Protein AF-A0A960MS41-F1 (afdb_monomer_lite)

Secondary structure (DSSP, 8-state):
--------------------HHHHHHHHHHHHHHHHHHHHHHHHHHHTT-HHHHHHHHHHHTT-PPPPPPPP----------------------PPPPSS---EEEEEEEE-TTS-EEEEEEEE---S-HHHHTT-GGGG--------PPPPPP-SHHHHHTT-TTHHHH-TTHHHHHTT-EE-HHHHHHHHHHHHHHHHHTT-TTTSPPHHHHH-EEEEEEEE-TTT--EEEEEEE----------TTT-----HHHHT-TT--S--S-EEE--SSPPPTTHHHHHHHHHHHHHHHTSTT--HHHHHHHHHHHHHHHHHHHHHHHEEE--TTTS----

pLDDT: mean 76.59, std 18.66, range [32.59, 97.38]

Sequence (339 aa):
MTLRMSNDKLTEERSGTRLPATCLKWLGVIFAAMLLLAIGMVALIDLTNSGDKVKNAVAKRLGITEPKAVEPKVIEKVVEKIVEVPKIVEVEKKEPLPSRYVDRRTIDTVELWNGLSVKSEVQTLEGGFATAERGKDESFQLEISMNLSIPKANQSLAELSRLNPDLPKLLPDLGRMLETAKVSPFYHALYEAKQKRLQQNLTRLDRILSRHNFYDCETVLELTHPDSGQRALLIQSEMDVVSDGSDGDRWPELDDYITMSDNYRYSTSYAWPKKSATPNPLLAKREAELKAKQARFSVPGLSIEENRDLRTSIEQLTIEVGEMKARSFLIAEADPFVV

Structure (mmCIF, N/CA/C/O backbone):
data_AF-A0A960MS41-F1
#
_entry.id   AF-A0A960MS41-F1
#
loop_
_atom_site.group_PDB
_atom_site.id
_atom_site.type_symbol
_atom_site.label_atom_id
_atom_site.label_alt_id
_atom_site.label_comp_id
_atom_site.label_asym_id
_atom_site.label_entity_id
_atom_site.label_seq_id
_atom_site.pdbx_PDB_ins_code
_atom_site.Cartn_x
_atom_site.Cartn_y
_atom_site.Cartn_z
_atom_site.occupancy
_atom_site.B_iso_or_equiv
_atom_site.auth_seq_id
_atom_site.auth_comp_id
_atom_site.auth_asym_id
_atom_site.auth_atom_id
_atom_site.pdbx_PDB_model_num
ATOM 1 N N . MET A 1 1 ? 71.663 23.678 13.523 1.00 39.22 1 MET A N 1
ATOM 2 C CA . MET A 1 1 ? 72.191 22.884 12.394 1.00 39.22 1 MET A CA 1
ATOM 3 C C . MET A 1 1 ? 70.987 22.304 11.681 1.00 39.22 1 MET A C 1
ATOM 5 O O . MET A 1 1 ? 70.330 21.438 12.237 1.00 39.22 1 MET A O 1
ATOM 9 N N . THR A 1 2 ? 70.623 22.874 10.536 1.00 35.41 2 THR A N 1
ATOM 10 C CA . THR A 1 2 ? 69.309 22.664 9.911 1.00 35.41 2 THR A CA 1
ATOM 11 C C . THR A 1 2 ? 69.562 22.263 8.468 1.00 35.41 2 THR A C 1
ATOM 13 O O . THR A 1 2 ? 69.993 23.101 7.678 1.00 35.41 2 THR A O 1
ATOM 16 N N . LEU A 1 3 ? 69.388 20.980 8.139 1.00 32.59 3 LEU A N 1
ATOM 17 C CA . LEU A 1 3 ? 69.720 20.450 6.818 1.00 32.59 3 LEU A CA 1
ATOM 18 C C . LEU A 1 3 ? 68.476 20.001 6.056 1.00 32.59 3 LEU A C 1
ATOM 20 O O . LEU A 1 3 ? 67.616 19.281 6.553 1.00 32.59 3 LEU A O 1
ATOM 24 N N . ARG A 1 4 ? 68.417 20.500 4.826 1.00 40.44 4 ARG A N 1
ATOM 25 C CA . ARG A 1 4 ? 67.330 20.425 3.861 1.00 40.44 4 ARG A CA 1
ATOM 26 C C . ARG A 1 4 ? 67.733 19.389 2.812 1.00 40.44 4 ARG A C 1
ATOM 28 O O . ARG A 1 4 ? 68.676 19.650 2.075 1.00 40.44 4 ARG A O 1
ATOM 35 N N . MET A 1 5 ? 67.038 18.257 2.726 1.00 32.66 5 MET A N 1
ATOM 36 C CA . MET A 1 5 ? 67.090 17.333 1.579 1.00 32.66 5 MET A CA 1
ATOM 37 C C . MET A 1 5 ? 65.659 16.817 1.362 1.00 32.66 5 MET A C 1
ATOM 39 O O . MET A 1 5 ? 65.048 16.323 2.298 1.00 32.66 5 MET A O 1
ATOM 43 N N . SER A 1 6 ? 64.979 17.186 0.275 1.00 32.59 6 SER A N 1
ATOM 44 C CA . SER A 1 6 ? 65.157 16.723 -1.114 1.00 32.59 6 SER A CA 1
ATOM 45 C C . SER A 1 6 ? 64.280 15.499 -1.388 1.00 32.59 6 SER A C 1
ATOM 47 O O . SER A 1 6 ? 64.735 14.366 -1.276 1.00 32.59 6 SER A O 1
ATOM 49 N N . ASN A 1 7 ? 63.021 15.754 -1.761 1.00 37.88 7 ASN A N 1
ATOM 50 C CA . ASN A 1 7 ? 62.160 14.745 -2.375 1.00 37.88 7 ASN A CA 1
ATOM 51 C C . ASN A 1 7 ? 62.696 14.434 -3.769 1.00 37.88 7 ASN A C 1
ATOM 53 O O . ASN A 1 7 ? 62.664 15.309 -4.632 1.00 37.88 7 ASN A O 1
ATOM 57 N N . ASP A 1 8 ? 63.122 13.196 -3.994 1.00 36.16 8 ASP A N 1
ATOM 58 C CA . ASP A 1 8 ? 63.256 12.662 -5.342 1.00 36.16 8 ASP A CA 1
ATOM 59 C C . ASP A 1 8 ? 63.121 11.132 -5.335 1.00 36.16 8 ASP A C 1
ATOM 61 O O . ASP A 1 8 ? 63.499 10.483 -4.360 1.00 36.16 8 ASP A O 1
ATOM 65 N N . LYS A 1 9 ? 62.627 10.579 -6.450 1.00 37.00 9 LYS A N 1
ATOM 66 C CA . LYS A 1 9 ? 62.359 9.145 -6.718 1.00 37.00 9 LYS A CA 1
ATOM 67 C C . LYS A 1 9 ? 61.202 8.479 -5.950 1.00 37.00 9 LYS A C 1
ATOM 69 O O . LYS A 1 9 ? 61.352 8.041 -4.816 1.00 37.00 9 LYS A O 1
ATOM 74 N N . LEU A 1 10 ? 60.101 8.248 -6.673 1.00 34.03 10 LEU A N 1
ATOM 75 C CA . LEU A 1 10 ? 59.528 6.907 -6.916 1.00 34.03 10 LEU A CA 1
ATOM 76 C C . LEU A 1 10 ? 58.379 7.020 -7.937 1.00 34.03 10 LEU A C 1
ATOM 78 O O . LEU A 1 10 ? 57.214 7.183 -7.588 1.00 34.03 10 LEU A O 1
ATOM 82 N N . THR A 1 11 ? 58.723 6.954 -9.224 1.00 33.72 11 THR A N 1
ATOM 83 C CA . THR A 1 11 ? 57.767 6.698 -10.314 1.00 33.72 11 THR A CA 1
ATOM 84 C C . THR A 1 11 ? 58.368 5.629 -11.214 1.00 33.72 11 THR A C 1
ATOM 86 O O . THR A 1 11 ? 59.228 5.914 -12.041 1.00 33.72 11 THR A O 1
ATOM 89 N N . GLU A 1 12 ? 57.954 4.382 -10.999 1.00 36.34 12 GLU A N 1
ATOM 90 C CA . GLU A 1 12 ? 58.409 3.230 -11.777 1.00 36.34 12 GLU A CA 1
ATOM 91 C C . GLU A 1 12 ? 57.251 2.644 -12.606 1.00 36.34 12 GLU A C 1
ATOM 93 O O . GLU A 1 12 ? 56.070 2.808 -12.301 1.00 36.34 12 GLU A O 1
ATOM 98 N N . GLU A 1 13 ? 57.639 2.057 -13.727 1.00 33.62 13 GLU A N 1
ATOM 99 C CA . GLU A 1 13 ? 56.916 1.792 -14.971 1.00 33.62 13 GLU A CA 1
ATOM 100 C C . GLU A 1 13 ? 55.459 1.270 -14.928 1.00 33.62 13 GLU A C 1
ATOM 102 O O . GLU A 1 13 ? 55.116 0.275 -14.291 1.00 33.62 13 GLU A O 1
ATOM 107 N N . ARG A 1 14 ? 54.629 1.829 -15.827 1.00 37.41 14 ARG A N 1
ATOM 108 C CA . ARG A 1 14 ? 53.570 1.083 -16.536 1.00 37.41 14 ARG A CA 1
ATOM 109 C C . ARG A 1 14 ? 53.957 0.932 -18.011 1.00 37.41 14 ARG A C 1
ATOM 111 O O . ARG A 1 14 ? 53.730 1.840 -18.812 1.00 37.41 14 ARG A O 1
ATOM 118 N N . SER A 1 15 ? 54.499 -0.224 -18.382 1.00 35.19 15 SER A N 1
ATOM 119 C CA . SER A 1 15 ? 54.893 -0.567 -19.755 1.00 35.19 15 SER A CA 1
ATOM 120 C C . SER A 1 15 ? 53.692 -0.996 -20.617 1.00 35.19 15 SER A C 1
ATOM 122 O O . SER A 1 15 ? 53.460 -2.167 -20.900 1.00 35.19 15 SER A O 1
ATOM 124 N N . GLY A 1 16 ? 52.901 -0.016 -21.066 1.00 37.97 16 GLY A N 1
ATOM 125 C CA . GLY A 1 16 ? 51.847 -0.237 -22.063 1.00 37.97 16 GLY A CA 1
ATOM 126 C C . GLY A 1 16 ? 52.409 -0.305 -23.488 1.00 37.97 16 GLY A C 1
ATOM 127 O O . GLY A 1 16 ? 52.930 0.690 -23.995 1.00 37.97 16 GLY A O 1
ATOM 128 N N . THR A 1 17 ? 52.259 -1.448 -24.161 1.00 46.28 17 THR A N 1
ATOM 129 C CA . THR A 1 17 ? 52.673 -1.674 -25.556 1.00 46.28 17 THR A CA 1
ATOM 130 C C . THR A 1 17 ? 51.864 -0.824 -26.544 1.00 46.28 17 THR A C 1
ATOM 132 O O . THR A 1 17 ? 50.830 -1.230 -27.072 1.00 46.28 17 THR A O 1
ATOM 135 N N . ARG A 1 18 ? 52.350 0.388 -26.837 1.00 43.88 18 ARG A N 1
ATOM 136 C CA . ARG A 1 18 ? 51.787 1.239 -27.895 1.00 43.88 18 ARG A CA 1
ATOM 137 C C . ARG A 1 18 ? 52.195 0.705 -29.269 1.00 43.88 18 ARG A C 1
ATOM 139 O O . ARG A 1 18 ? 53.362 0.791 -29.644 1.00 43.88 18 ARG A O 1
ATOM 146 N N . LEU A 1 19 ? 51.225 0.205 -30.037 1.00 51.22 19 LEU A N 1
ATOM 147 C CA . LEU A 1 19 ? 51.405 -0.076 -31.465 1.00 51.22 19 LEU A CA 1
ATOM 148 C C . LEU A 1 19 ? 51.893 1.197 -32.189 1.00 51.22 19 LEU A C 1
ATOM 150 O O . LEU A 1 19 ? 51.355 2.280 -31.940 1.00 51.22 19 LEU A O 1
ATOM 154 N N . PRO A 1 20 ? 52.897 1.106 -33.081 1.00 50.50 20 PRO A N 1
ATOM 155 C CA . PRO A 1 20 ? 53.468 2.282 -33.725 1.00 50.50 20 PRO A CA 1
ATOM 156 C C . PRO A 1 20 ? 52.442 2.963 -34.639 1.00 50.50 20 PRO A C 1
ATOM 158 O O . PRO A 1 20 ? 51.745 2.311 -35.420 1.00 50.50 20 PRO A O 1
ATOM 161 N N . ALA A 1 21 ? 52.394 4.298 -34.587 1.00 56.38 21 ALA A N 1
ATOM 162 C CA . ALA A 1 21 ? 51.420 5.134 -35.302 1.00 56.38 21 ALA A CA 1
ATOM 163 C C . ALA A 1 21 ? 51.461 5.013 -36.844 1.00 56.38 21 ALA A C 1
ATOM 165 O O . ALA A 1 21 ? 50.593 5.542 -37.538 1.00 56.38 21 ALA A O 1
ATOM 166 N N . THR A 1 22 ? 52.454 4.311 -37.394 1.00 54.09 22 THR A N 1
ATOM 167 C CA . THR A 1 22 ? 52.533 3.921 -38.806 1.00 54.09 22 THR A CA 1
ATOM 168 C C . THR A 1 22 ? 51.546 2.805 -39.161 1.00 54.09 22 THR A C 1
ATOM 170 O O . THR A 1 22 ? 50.933 2.863 -40.224 1.00 54.09 22 THR A O 1
ATOM 173 N N . CYS A 1 23 ? 51.326 1.828 -38.275 1.00 53.78 23 CYS A N 1
ATOM 174 C CA . CYS A 1 23 ? 50.468 0.667 -38.541 1.00 53.78 23 CYS A CA 1
ATOM 175 C C . CYS A 1 23 ? 48.981 1.059 -38.645 1.00 53.78 23 CYS A C 1
ATOM 177 O O . CYS A 1 23 ? 48.267 0.619 -39.547 1.00 53.78 23 CYS A O 1
ATOM 179 N N . LEU A 1 24 ? 48.536 1.984 -37.786 1.00 54.75 24 LEU A N 1
ATOM 180 C CA . LEU A 1 24 ? 47.153 2.473 -37.770 1.00 54.75 24 LEU A CA 1
ATOM 181 C C . LEU A 1 24 ? 46.772 3.226 -39.062 1.00 54.75 24 LEU A C 1
ATOM 183 O O . LEU A 1 24 ? 45.630 3.154 -39.509 1.00 54.75 24 LEU A O 1
ATOM 187 N N . LYS A 1 25 ? 47.739 3.901 -39.704 1.00 56.72 25 LYS A N 1
ATOM 188 C CA . LYS A 1 25 ? 47.532 4.579 -40.995 1.00 56.72 25 LYS A CA 1
ATOM 189 C C . LYS A 1 25 ? 47.343 3.584 -42.144 1.00 56.72 25 LYS A C 1
ATOM 191 O O . LYS A 1 25 ? 46.462 3.789 -42.973 1.00 56.72 25 LYS A O 1
ATOM 196 N N . TRP A 1 26 ? 48.110 2.492 -42.169 1.00 58.75 26 TRP A N 1
ATOM 197 C CA . TRP A 1 26 ? 47.957 1.440 -43.181 1.00 58.75 26 TRP A CA 1
ATOM 198 C C . TRP A 1 26 ? 46.632 0.680 -43.048 1.00 58.75 26 TRP A C 1
ATOM 200 O O . TRP A 1 26 ? 45.979 0.433 -44.058 1.00 58.75 26 TRP A O 1
ATOM 210 N N . LEU A 1 27 ? 46.177 0.397 -41.822 1.00 63.91 27 LEU A N 1
ATOM 211 C CA . LEU A 1 27 ? 44.847 -0.177 -41.573 1.00 63.91 27 LEU A CA 1
ATOM 212 C C . LEU A 1 27 ? 43.712 0.701 -42.129 1.00 63.91 27 LEU A C 1
ATOM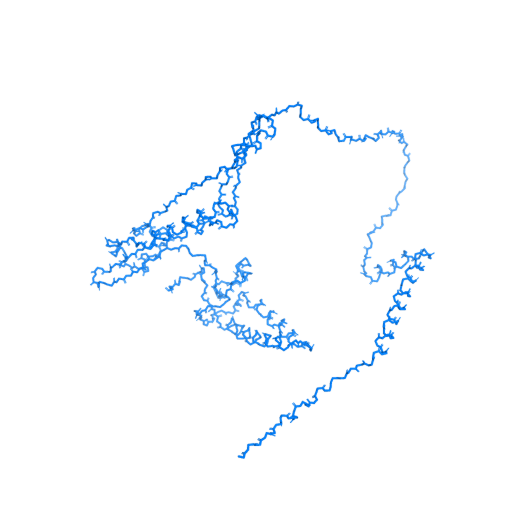 214 O O . LEU A 1 27 ? 42.807 0.184 -42.782 1.00 63.91 27 LEU A O 1
ATOM 218 N N . GLY A 1 28 ? 43.790 2.024 -41.945 1.00 71.31 28 GLY A N 1
ATOM 219 C CA . GLY A 1 28 ? 42.820 2.964 -42.520 1.00 71.31 28 GLY A CA 1
ATOM 220 C C . GLY A 1 28 ? 42.805 2.963 -44.055 1.00 71.31 28 GLY A C 1
ATOM 221 O O . GLY A 1 28 ? 41.733 2.959 -44.658 1.00 71.31 28 GLY A O 1
ATOM 222 N N . VAL A 1 29 ? 43.979 2.898 -44.695 1.00 74.00 29 VAL A N 1
ATOM 223 C CA . VAL A 1 29 ? 44.098 2.821 -46.165 1.00 74.00 29 VAL A CA 1
ATOM 224 C C . VAL A 1 29 ? 43.539 1.502 -46.708 1.00 74.00 29 VAL A C 1
ATOM 226 O O . VAL A 1 29 ? 42.814 1.518 -47.700 1.00 74.00 29 VAL A O 1
ATOM 229 N N . ILE A 1 30 ? 43.807 0.372 -46.046 1.00 75.25 30 ILE A N 1
ATOM 230 C CA . ILE A 1 30 ? 43.264 -0.941 -46.436 1.00 75.25 30 ILE A CA 1
ATOM 231 C C . ILE A 1 30 ? 41.733 -0.954 -46.311 1.00 75.25 30 ILE A C 1
ATOM 233 O O . ILE A 1 30 ? 41.048 -1.431 -47.215 1.00 75.25 30 ILE A O 1
ATOM 237 N N . PHE A 1 31 ? 41.182 -0.387 -45.233 1.00 75.88 31 PHE A N 1
ATOM 238 C CA . PHE A 1 31 ? 39.733 -0.304 -45.044 1.00 75.88 31 PHE A CA 1
ATOM 239 C C . PHE A 1 31 ? 39.060 0.579 -46.110 1.00 75.88 31 PHE A C 1
ATOM 241 O O . PHE A 1 31 ? 38.064 0.172 -46.707 1.00 75.88 31 PHE A O 1
ATOM 248 N N . ALA A 1 32 ? 39.644 1.742 -46.422 1.00 77.00 32 ALA A N 1
ATOM 249 C CA . ALA A 1 32 ? 39.162 2.615 -47.493 1.00 77.00 32 ALA A CA 1
ATOM 250 C C . ALA A 1 32 ? 39.241 1.946 -48.880 1.00 77.00 32 ALA A C 1
ATOM 252 O O . ALA A 1 32 ? 38.309 2.067 -49.676 1.00 77.00 32 ALA A O 1
ATOM 253 N N . ALA A 1 33 ? 40.311 1.193 -49.158 1.00 78.50 33 ALA A N 1
ATOM 254 C CA . ALA A 1 33 ? 40.461 0.441 -50.402 1.00 78.50 33 ALA A CA 1
ATOM 255 C C . ALA A 1 33 ? 39.403 -0.667 -50.543 1.00 78.50 33 ALA A C 1
ATOM 257 O O . ALA A 1 33 ? 38.803 -0.797 -51.609 1.00 78.50 33 ALA A O 1
ATOM 258 N N . MET A 1 34 ? 39.113 -1.424 -49.476 1.00 77.94 34 MET A N 1
ATOM 259 C CA . MET A 1 34 ? 38.041 -2.429 -49.504 1.00 77.94 34 MET A CA 1
ATOM 260 C C . MET A 1 34 ? 36.651 -1.801 -49.663 1.00 77.94 34 MET A C 1
ATOM 262 O O . MET A 1 34 ? 35.827 -2.350 -50.392 1.00 77.94 34 MET A O 1
ATOM 266 N N . LEU A 1 35 ? 36.395 -0.641 -49.048 1.00 78.44 35 LEU A N 1
ATOM 267 C CA . LEU A 1 35 ? 35.128 0.078 -49.207 1.00 78.44 35 LEU A CA 1
ATOM 268 C C . LEU A 1 35 ? 34.921 0.545 -50.659 1.00 78.44 35 LEU A C 1
ATOM 270 O O . LEU A 1 35 ? 33.850 0.337 -51.225 1.00 78.44 35 LEU A O 1
ATOM 274 N N . LEU A 1 36 ? 35.954 1.113 -51.289 1.00 76.12 36 LEU A N 1
ATOM 275 C CA . LEU A 1 36 ? 35.910 1.515 -52.700 1.00 76.12 36 LEU A CA 1
ATOM 276 C C . LEU A 1 36 ? 35.725 0.317 -53.643 1.00 76.12 36 LEU A C 1
ATOM 278 O O . LEU A 1 36 ? 34.980 0.416 -54.616 1.00 76.12 36 LEU A O 1
ATOM 282 N N . LEU A 1 37 ? 36.347 -0.826 -53.341 1.00 76.56 37 LEU A N 1
ATOM 283 C CA . LEU A 1 37 ? 36.196 -2.055 -54.126 1.00 76.56 37 LEU A CA 1
ATOM 284 C C . LEU A 1 37 ? 34.778 -2.642 -53.981 1.00 76.56 37 LEU A C 1
ATOM 286 O O . LEU A 1 37 ? 34.187 -3.066 -54.974 1.00 76.56 37 LEU A O 1
ATOM 290 N N . ALA A 1 38 ? 34.182 -2.580 -52.786 1.00 74.38 38 ALA A N 1
ATOM 291 C CA . ALA A 1 38 ? 32.786 -2.955 -52.558 1.00 74.38 38 ALA A CA 1
ATOM 292 C C . ALA A 1 38 ? 31.801 -2.040 -53.314 1.00 74.38 38 ALA A C 1
ATOM 294 O O . ALA A 1 38 ? 30.884 -2.537 -53.966 1.00 74.38 38 ALA A O 1
ATOM 295 N N . ILE A 1 39 ? 32.018 -0.720 -53.299 1.00 76.81 39 ILE A N 1
ATOM 296 C CA . ILE A 1 39 ? 31.207 0.243 -54.067 1.00 76.81 39 ILE A CA 1
ATOM 297 C C . ILE A 1 39 ? 31.351 -0.009 -55.578 1.00 76.81 39 ILE A C 1
ATOM 299 O O . ILE A 1 39 ? 30.351 -0.029 -56.294 1.00 76.81 39 ILE A O 1
ATOM 303 N N . GLY A 1 40 ? 32.568 -0.282 -56.063 1.00 72.75 40 GLY A N 1
ATOM 304 C CA . GLY A 1 40 ? 32.819 -0.649 -57.460 1.00 72.75 40 GLY A CA 1
ATOM 305 C C . GLY A 1 40 ? 32.121 -1.947 -57.885 1.00 72.75 40 GLY A C 1
ATOM 306 O O . GLY A 1 40 ? 31.586 -2.021 -58.988 1.00 72.75 40 GLY A O 1
ATOM 307 N N . MET A 1 41 ? 32.060 -2.948 -57.001 1.00 68.50 41 MET A N 1
ATOM 308 C CA . MET A 1 41 ? 31.317 -4.195 -57.229 1.00 68.50 41 MET A CA 1
ATOM 309 C C . MET A 1 41 ? 29.802 -3.962 -57.318 1.00 68.50 41 MET A C 1
ATOM 311 O O . MET A 1 41 ? 29.160 -4.531 -58.197 1.00 68.50 41 MET A O 1
ATOM 315 N N . VAL A 1 42 ? 29.227 -3.104 -56.465 1.00 67.44 42 VAL A N 1
ATOM 316 C CA . VAL A 1 42 ? 27.800 -2.735 -56.545 1.00 67.44 42 VAL A CA 1
ATOM 317 C C . VAL A 1 42 ? 27.506 -1.988 -57.851 1.00 67.44 42 VAL A C 1
ATOM 319 O O . VAL A 1 42 ? 26.597 -2.377 -58.580 1.00 67.44 42 VAL A O 1
ATOM 322 N N . ALA A 1 43 ? 28.334 -1.004 -58.214 1.00 64.75 43 ALA A N 1
ATOM 323 C CA . ALA A 1 43 ? 28.197 -0.278 -59.477 1.00 64.75 43 ALA A CA 1
ATOM 324 C C . ALA A 1 43 ? 28.307 -1.201 -60.710 1.00 64.75 43 ALA A C 1
ATOM 326 O O . ALA A 1 43 ? 27.576 -1.022 -61.681 1.00 64.75 43 ALA A O 1
ATOM 327 N N . LEU A 1 44 ? 29.170 -2.224 -60.670 1.00 59.38 44 LEU A N 1
ATOM 328 C CA . LEU A 1 44 ? 29.265 -3.245 -61.720 1.00 59.38 44 LEU A CA 1
ATOM 329 C C . LEU A 1 44 ? 28.013 -4.132 -61.813 1.00 59.38 44 LEU A C 1
ATOM 331 O O . LEU A 1 44 ? 27.644 -4.533 -62.916 1.00 59.38 44 LEU A O 1
ATOM 335 N N . ILE A 1 45 ? 27.342 -4.439 -60.699 1.00 61.62 45 ILE A N 1
ATOM 336 C CA . ILE A 1 45 ? 26.106 -5.242 -60.696 1.00 61.62 45 ILE A CA 1
ATOM 337 C C . ILE A 1 45 ? 24.948 -4.472 -61.351 1.00 61.62 45 ILE A C 1
ATOM 339 O O . ILE A 1 45 ? 24.213 -5.059 -62.152 1.00 61.62 45 ILE A O 1
ATOM 343 N N . ASP A 1 46 ? 24.837 -3.168 -61.081 1.00 56.84 46 ASP A N 1
ATOM 344 C CA . ASP A 1 46 ? 23.836 -2.300 -61.715 1.00 56.84 46 ASP A CA 1
ATOM 345 C C . ASP A 1 46 ? 24.143 -2.065 -63.206 1.00 56.84 46 ASP A C 1
ATOM 347 O O . ASP A 1 46 ? 23.249 -2.170 -64.047 1.00 56.84 46 ASP A O 1
ATOM 351 N N . LEU A 1 47 ? 25.412 -1.844 -63.578 1.00 52.72 47 LEU A N 1
ATOM 352 C CA . LEU A 1 47 ? 25.796 -1.595 -64.977 1.00 52.72 47 LEU A CA 1
ATOM 353 C C . LEU A 1 47 ? 25.688 -2.840 -65.883 1.00 52.72 47 LEU A C 1
ATOM 355 O O . LEU A 1 47 ? 25.596 -2.710 -67.101 1.00 52.72 47 LEU A O 1
ATOM 359 N N . THR A 1 48 ? 25.705 -4.051 -65.314 1.00 57.44 48 THR A N 1
ATOM 360 C CA . THR A 1 48 ? 25.663 -5.322 -66.069 1.00 57.44 48 THR A CA 1
ATOM 361 C C . THR A 1 48 ? 24.272 -5.956 -66.153 1.00 57.44 48 THR A C 1
ATOM 363 O O . THR A 1 48 ? 24.153 -7.099 -66.605 1.00 57.44 48 THR A O 1
ATOM 366 N N . ASN A 1 49 ? 23.221 -5.252 -65.705 1.00 54.31 49 ASN A N 1
ATOM 367 C CA . ASN A 1 49 ? 21.824 -5.716 -65.687 1.00 54.31 49 ASN A CA 1
ATOM 368 C C . ASN A 1 49 ? 21.667 -7.158 -65.144 1.00 54.31 49 ASN A C 1
ATOM 370 O O . ASN A 1 49 ? 20.880 -7.969 -65.635 1.00 54.31 49 ASN A O 1
ATOM 374 N N . SER A 1 50 ? 22.504 -7.509 -64.162 1.00 58.44 50 SER A N 1
ATOM 375 C CA . SER A 1 50 ? 22.638 -8.872 -63.631 1.00 58.44 50 SER A CA 1
ATOM 376 C C . SER A 1 50 ? 22.079 -9.014 -62.212 1.00 58.44 50 SER A C 1
ATOM 378 O O . SER A 1 50 ? 22.040 -10.124 -61.674 1.00 58.44 50 SER A O 1
ATOM 380 N N . GLY A 1 51 ? 21.580 -7.916 -61.630 1.00 55.97 51 GLY A N 1
ATOM 381 C CA . GLY A 1 51 ? 20.989 -7.874 -60.292 1.00 55.97 51 GLY A CA 1
ATOM 382 C C . GLY A 1 51 ? 19.879 -8.906 -60.076 1.00 55.97 51 GLY A C 1
ATOM 383 O O . GLY A 1 51 ? 19.859 -9.557 -59.036 1.00 55.97 51 GLY A O 1
ATOM 384 N N . ASP A 1 52 ? 19.018 -9.153 -61.064 1.00 57.06 52 ASP A N 1
ATOM 385 C CA . ASP A 1 52 ? 17.915 -10.115 -60.912 1.00 57.06 52 ASP A CA 1
ATOM 386 C C . ASP A 1 52 ? 18.393 -11.575 -60.874 1.00 57.06 52 ASP A C 1
ATOM 388 O O . ASP A 1 52 ? 17.829 -12.400 -60.156 1.00 57.06 52 ASP A O 1
ATOM 392 N N . LYS A 1 53 ? 19.511 -11.902 -61.538 1.00 62.31 53 LYS A N 1
ATOM 393 C CA . LYS A 1 53 ? 20.140 -13.231 -61.419 1.00 62.31 53 LYS A CA 1
ATOM 394 C C . LYS A 1 53 ? 20.751 -13.435 -60.031 1.00 62.31 53 LYS A C 1
ATOM 396 O O . LYS A 1 53 ? 20.663 -14.535 -59.487 1.00 62.31 53 LYS A O 1
ATOM 401 N N . VAL A 1 54 ? 21.326 -12.383 -59.442 1.00 60.44 54 VAL A N 1
ATOM 402 C CA . VAL A 1 54 ? 21.869 -12.412 -58.073 1.00 60.44 54 VAL A CA 1
ATOM 403 C C . VAL A 1 54 ? 20.742 -12.512 -57.040 1.00 60.44 54 VAL A C 1
ATOM 405 O O . VAL A 1 54 ? 20.812 -13.372 -56.164 1.00 60.44 54 VAL A O 1
ATOM 408 N N . LYS A 1 55 ? 19.664 -11.725 -57.178 1.00 56.12 55 LYS A N 1
ATOM 409 C CA . LYS A 1 55 ? 18.464 -11.820 -56.324 1.00 56.12 55 LYS A CA 1
ATOM 410 C C . LYS A 1 55 ? 17.863 -13.227 -56.359 1.00 56.12 55 LYS A C 1
ATOM 412 O O . LYS A 1 55 ? 17.656 -13.817 -55.302 1.00 56.12 55 LYS A O 1
ATOM 417 N N . ASN A 1 56 ? 17.688 -13.811 -57.546 1.00 59.97 56 ASN A N 1
ATOM 418 C CA . ASN A 1 56 ? 17.127 -15.158 -57.694 1.00 59.97 56 ASN A CA 1
ATOM 419 C C . ASN A 1 56 ? 18.050 -16.251 -57.122 1.00 59.97 56 ASN A C 1
ATOM 421 O O . ASN A 1 56 ? 17.568 -17.224 -56.541 1.00 59.97 56 ASN A O 1
ATOM 425 N N . ALA A 1 57 ? 19.375 -16.091 -57.220 1.00 63.38 57 ALA A N 1
ATOM 426 C CA . ALA A 1 57 ? 20.330 -17.001 -56.582 1.00 63.38 57 ALA A CA 1
ATOM 427 C C . ALA A 1 57 ? 20.304 -16.904 -55.043 1.00 63.38 57 ALA A C 1
ATOM 429 O O . ALA A 1 57 ? 20.413 -17.926 -54.363 1.00 63.38 57 ALA A O 1
ATOM 430 N N . VAL A 1 58 ? 20.126 -15.700 -54.489 1.00 58.38 58 VAL A N 1
ATOM 431 C CA . VAL A 1 58 ? 20.000 -15.468 -53.041 1.00 58.38 58 VAL A CA 1
ATOM 432 C C . VAL A 1 58 ? 18.663 -15.996 -52.509 1.00 58.38 58 VAL A C 1
ATOM 434 O O . VAL A 1 58 ? 18.667 -16.753 -51.540 1.00 58.38 58 VAL A O 1
ATOM 437 N N . ALA A 1 59 ? 17.539 -15.713 -53.176 1.00 60.09 59 ALA A N 1
ATOM 438 C CA . ALA A 1 59 ? 16.217 -16.233 -52.806 1.00 60.09 59 ALA A CA 1
ATOM 439 C C . ALA A 1 59 ? 16.195 -17.773 -52.763 1.00 60.09 59 ALA A C 1
ATOM 441 O O . ALA A 1 59 ? 15.758 -18.370 -51.777 1.00 60.09 59 ALA A O 1
ATOM 442 N N . LYS A 1 60 ? 16.788 -18.423 -53.776 1.00 62.56 60 LYS A N 1
ATOM 443 C CA . LYS A 1 60 ? 16.905 -19.888 -53.858 1.00 62.56 60 LYS A CA 1
ATOM 444 C C . LYS A 1 60 ? 17.806 -20.499 -52.775 1.00 62.56 60 LYS A C 1
ATOM 446 O O . LYS A 1 60 ? 17.656 -21.676 -52.460 1.00 62.56 60 LYS A O 1
ATOM 451 N N . ARG A 1 61 ? 18.724 -19.719 -52.187 1.00 57.81 61 ARG A N 1
ATOM 452 C CA . ARG A 1 61 ? 19.595 -20.142 -51.072 1.00 57.81 61 ARG A CA 1
ATOM 453 C C . ARG A 1 61 ? 18.993 -19.854 -49.689 1.00 57.81 61 ARG A C 1
ATOM 455 O O . ARG A 1 61 ? 19.424 -20.467 -48.719 1.00 57.81 61 ARG A O 1
ATOM 462 N N . LEU A 1 62 ? 18.002 -18.964 -49.608 1.00 53.84 62 LEU A N 1
ATOM 463 C CA . LEU A 1 62 ? 17.274 -18.600 -48.384 1.00 53.84 62 LEU A CA 1
ATOM 464 C C . LEU A 1 62 ? 15.940 -19.351 -48.207 1.00 53.84 62 LEU A C 1
ATOM 466 O O . LEU A 1 62 ? 15.221 -19.092 -47.250 1.00 53.84 62 LEU A O 1
ATOM 470 N N . GLY A 1 63 ? 15.599 -20.281 -49.107 1.00 46.38 63 GLY A N 1
ATOM 471 C CA . GLY A 1 63 ? 14.401 -21.124 -48.979 1.00 46.38 63 GLY A CA 1
ATOM 472 C C . GLY A 1 63 ? 13.069 -20.396 -49.203 1.00 46.38 63 GLY A C 1
ATOM 473 O O . GLY A 1 63 ? 12.015 -20.954 -48.903 1.00 46.38 63 GLY A O 1
ATOM 474 N N . ILE A 1 64 ? 13.099 -19.174 -49.743 1.00 49.28 64 ILE A N 1
ATOM 475 C CA . ILE A 1 64 ? 11.896 -18.386 -50.024 1.00 49.28 64 ILE A CA 1
ATOM 476 C C . ILE A 1 64 ? 11.230 -18.965 -51.277 1.00 49.28 64 ILE A C 1
ATOM 478 O O . ILE A 1 64 ? 11.720 -18.802 -52.394 1.00 49.28 64 ILE A O 1
ATOM 482 N N . THR A 1 65 ? 10.130 -19.688 -51.078 1.00 45.56 65 THR A N 1
ATOM 483 C CA . THR A 1 65 ? 9.317 -20.264 -52.154 1.00 45.56 65 THR A CA 1
ATOM 484 C C . THR A 1 65 ? 8.337 -19.223 -52.683 1.00 45.56 65 THR A C 1
ATOM 486 O O . THR A 1 65 ? 7.471 -18.751 -51.950 1.00 45.56 65 THR A O 1
ATOM 489 N N . GLU A 1 66 ? 8.451 -18.879 -53.965 1.00 46.44 66 GLU A N 1
ATOM 490 C CA . GLU A 1 66 ? 7.435 -18.079 -54.655 1.00 46.44 66 GLU A CA 1
ATOM 491 C C . GLU A 1 66 ? 6.127 -18.881 -54.841 1.00 46.44 66 GLU A C 1
ATOM 493 O O . GLU A 1 66 ? 6.166 -20.111 -54.986 1.00 46.44 66 GLU A O 1
ATOM 498 N N . PRO A 1 67 ? 4.955 -18.218 -54.821 1.00 37.03 67 PRO A N 1
ATOM 499 C CA . PRO A 1 67 ? 3.661 -18.886 -54.924 1.00 37.03 67 PRO A CA 1
ATOM 500 C C . PRO A 1 67 ? 3.409 -19.490 -56.316 1.00 37.03 67 PRO A C 1
ATOM 502 O O . PRO A 1 67 ? 3.889 -19.003 -57.337 1.00 37.03 67 PRO A O 1
ATOM 505 N N . LYS A 1 68 ? 2.611 -20.567 -56.347 1.00 34.06 68 LYS A N 1
ATOM 506 C CA . LYS A 1 68 ? 2.308 -21.361 -57.550 1.00 34.06 68 LYS A CA 1
ATOM 507 C C . LYS A 1 68 ? 1.768 -20.519 -58.714 1.00 34.06 68 LYS A C 1
ATOM 509 O O . LYS A 1 68 ? 0.717 -19.894 -58.593 1.00 34.06 68 LYS A O 1
ATOM 514 N N . ALA A 1 69 ? 2.402 -20.657 -59.878 1.00 33.66 69 ALA A N 1
ATOM 515 C CA . ALA A 1 69 ? 1.775 -20.341 -61.156 1.00 33.66 69 ALA A CA 1
ATOM 516 C C . ALA A 1 69 ? 0.604 -21.306 -61.431 1.00 33.66 69 ALA A C 1
ATOM 518 O O . ALA A 1 69 ? 0.719 -22.513 -61.206 1.00 33.66 69 ALA A O 1
ATOM 519 N N . VAL A 1 70 ? -0.514 -20.768 -61.918 1.00 41.50 70 VAL A N 1
ATOM 520 C CA . VAL A 1 70 ? -1.703 -21.531 -62.331 1.00 41.50 70 VAL A CA 1
ATOM 521 C C . VAL A 1 70 ? -1.610 -21.836 -63.829 1.00 41.50 70 VAL A C 1
ATOM 523 O O . VAL A 1 70 ? -1.190 -20.987 -64.613 1.00 41.50 70 VAL A O 1
ATOM 526 N N . GLU A 1 71 ? -1.989 -23.051 -64.226 1.00 36.56 71 GLU A N 1
ATOM 527 C CA . GLU A 1 71 ? -1.947 -23.507 -65.622 1.00 36.56 71 GLU A CA 1
ATOM 528 C C . GLU A 1 71 ? -2.945 -22.747 -66.526 1.00 36.56 71 GLU A C 1
ATOM 530 O O . GLU A 1 71 ? -4.039 -22.387 -66.078 1.00 36.56 71 GLU A O 1
ATOM 535 N N . PRO A 1 72 ? -2.615 -22.509 -67.811 1.00 37.41 72 PRO A N 1
ATOM 536 C CA . PRO A 1 72 ? -3.458 -21.725 -68.708 1.00 37.41 72 PRO A CA 1
ATOM 537 C C . PRO A 1 72 ? -4.639 -22.532 -69.274 1.00 37.41 72 PRO A C 1
ATOM 539 O O . PRO A 1 72 ? -4.465 -23.630 -69.803 1.00 37.41 72 PRO A O 1
ATOM 542 N N . LYS A 1 73 ? -5.836 -21.930 -69.271 1.00 36.94 73 LYS A N 1
ATOM 543 C CA . LYS A 1 73 ? -6.992 -22.376 -70.069 1.00 36.94 73 LYS A CA 1
ATOM 544 C C . LYS A 1 73 ? -7.321 -21.386 -71.188 1.00 36.94 73 LYS A C 1
ATOM 546 O O . LYS A 1 73 ? -7.182 -20.178 -71.036 1.00 36.94 73 LYS A O 1
ATOM 551 N N . VAL A 1 74 ? -7.795 -21.943 -72.298 1.00 33.62 74 VAL A N 1
ATOM 552 C CA . VAL A 1 74 ? -8.156 -21.291 -73.569 1.00 33.62 74 VAL A CA 1
ATOM 553 C C . VAL A 1 74 ? -9.392 -22.051 -74.091 1.00 33.62 74 VAL A C 1
ATOM 555 O O . VAL A 1 74 ? -9.513 -23.241 -73.804 1.00 33.62 74 VAL A O 1
ATOM 558 N N . ILE A 1 75 ? -10.361 -21.478 -74.808 1.00 36.91 75 ILE A N 1
ATOM 559 C CA . ILE A 1 75 ? -10.474 -20.172 -75.482 1.00 36.91 75 ILE A CA 1
ATOM 560 C C . ILE A 1 75 ? -11.876 -19.609 -75.179 1.00 36.91 75 ILE A C 1
ATOM 562 O O . ILE A 1 75 ? -12.809 -20.398 -75.228 1.00 36.91 75 ILE A O 1
ATOM 566 N N . GLU A 1 76 ? -12.062 -18.289 -74.998 1.00 36.72 76 GLU A N 1
ATOM 567 C CA . GLU A 1 76 ? -13.214 -17.600 -75.623 1.00 36.72 76 GLU A CA 1
ATOM 568 C C . GLU A 1 76 ? -13.058 -16.075 -75.723 1.00 36.72 76 GLU A C 1
ATOM 570 O O . GLU A 1 76 ? -12.429 -15.423 -74.892 1.00 36.72 76 GLU A O 1
ATOM 575 N N . LYS A 1 77 ? -13.576 -15.516 -76.822 1.00 43.75 77 LYS A N 1
ATOM 576 C CA . LYS A 1 77 ? -13.330 -14.144 -77.274 1.00 43.75 77 LYS A CA 1
ATOM 577 C C . LYS A 1 77 ? -14.672 -13.427 -77.404 1.00 43.75 77 LYS A C 1
ATOM 579 O O . LYS A 1 77 ? -15.348 -13.588 -78.415 1.00 43.75 77 LYS A O 1
ATOM 584 N N . VAL A 1 78 ? -15.038 -12.621 -76.409 1.00 39.31 78 VAL A N 1
ATOM 585 C CA . VAL A 1 78 ? -16.189 -11.708 -76.488 1.00 39.31 78 VAL A CA 1
ATOM 586 C C . VAL A 1 78 ? -15.679 -10.274 -76.408 1.00 39.31 78 VAL A C 1
ATOM 588 O O . VAL A 1 78 ? -14.817 -9.945 -75.596 1.00 39.31 78 VAL A O 1
ATOM 591 N N . VAL A 1 79 ? -16.155 -9.440 -77.330 1.00 45.94 79 VAL A N 1
ATOM 592 C CA . VAL A 1 79 ? -15.734 -8.047 -77.489 1.00 45.94 79 VAL A CA 1
ATOM 593 C C . VAL A 1 79 ? -16.649 -7.157 -76.660 1.00 45.94 79 VAL A C 1
ATOM 595 O O . VAL A 1 79 ? -17.805 -6.976 -77.030 1.00 45.94 79 VAL A O 1
ATOM 598 N N . GLU A 1 80 ? -16.118 -6.526 -75.613 1.00 39.53 80 GLU A N 1
ATOM 599 C CA . GLU A 1 80 ? -16.817 -5.446 -74.911 1.00 39.53 80 GLU A CA 1
ATOM 600 C C . GLU A 1 80 ? -16.026 -4.135 -74.970 1.00 39.53 80 GLU A C 1
ATOM 602 O O . GLU A 1 80 ? -15.077 -3.885 -74.234 1.00 39.53 80 GLU A O 1
ATOM 607 N N . LYS A 1 81 ? -16.443 -3.319 -75.945 1.00 39.31 81 LYS A N 1
ATOM 608 C CA . LYS A 1 81 ? -16.600 -1.859 -75.889 1.00 39.31 81 LYS A CA 1
ATOM 609 C C . LYS A 1 81 ? -15.783 -1.123 -74.812 1.00 39.31 81 LYS A C 1
ATOM 611 O O . LYS A 1 81 ? -16.176 -1.069 -73.651 1.00 39.31 81 LYS A O 1
ATOM 616 N N . ILE A 1 82 ? -14.746 -0.406 -75.254 1.00 41.53 82 ILE A N 1
ATOM 617 C CA . ILE A 1 82 ? -14.107 0.646 -74.454 1.00 41.53 82 ILE A CA 1
ATOM 618 C C . ILE A 1 82 ? -15.172 1.699 -74.118 1.00 41.53 82 ILE A C 1
ATOM 620 O O . ILE A 1 82 ? -15.598 2.468 -74.980 1.00 41.53 82 ILE A O 1
ATOM 624 N N . VAL A 1 83 ? -15.607 1.720 -72.862 1.00 43.78 83 VAL A N 1
ATOM 625 C CA . VAL A 1 83 ? -16.227 2.892 -72.251 1.00 43.78 83 VAL A CA 1
ATOM 626 C C . VAL A 1 83 ? -15.104 3.618 -71.533 1.00 43.78 83 VAL A C 1
ATOM 628 O O . VAL A 1 83 ? -14.584 3.125 -70.533 1.00 43.78 83 VAL A O 1
ATOM 631 N N . GLU A 1 84 ? -14.713 4.779 -72.051 1.00 47.00 84 GLU A N 1
ATOM 632 C CA . GLU A 1 84 ? -13.868 5.703 -71.303 1.00 47.00 84 GLU A CA 1
ATOM 633 C C . GLU A 1 84 ? -14.670 6.195 -70.097 1.00 47.00 84 GLU A C 1
ATOM 635 O O . GLU A 1 84 ? -15.471 7.123 -70.196 1.00 47.00 84 GLU A O 1
ATOM 640 N N . VAL A 1 85 ? -14.490 5.538 -68.950 1.00 45.78 85 VAL A N 1
ATOM 641 C CA . VAL A 1 85 ? -14.928 6.091 -67.672 1.00 45.78 85 VAL A CA 1
ATOM 642 C C . VAL A 1 85 ? -14.042 7.313 -67.429 1.00 45.78 85 VAL A C 1
ATOM 644 O O . VAL A 1 85 ? -12.834 7.134 -67.239 1.00 45.78 85 VAL A O 1
ATOM 647 N N . PRO A 1 86 ? -14.576 8.550 -67.455 1.00 44.28 86 PRO A N 1
ATOM 648 C CA . PRO A 1 86 ? -13.768 9.708 -67.123 1.00 44.28 86 PRO A CA 1
ATOM 649 C C . PRO A 1 86 ? -13.267 9.509 -65.698 1.00 44.28 86 PRO A C 1
ATOM 651 O O . PRO A 1 86 ? -14.054 9.267 -64.782 1.00 44.28 86 PRO A O 1
ATOM 654 N N . LYS A 1 87 ? -11.948 9.579 -65.509 1.00 49.19 87 LYS A N 1
ATOM 655 C CA . LYS A 1 87 ? -11.340 9.500 -64.184 1.00 49.19 87 LYS A CA 1
ATOM 656 C C . LYS A 1 87 ? -11.799 10.722 -63.395 1.00 49.19 87 LYS A C 1
ATOM 658 O O . LYS A 1 87 ? -11.215 11.795 -63.529 1.00 49.19 87 LYS A O 1
ATOM 663 N N . ILE A 1 88 ? -12.862 10.555 -62.609 1.00 51.09 88 ILE A N 1
ATOM 664 C CA . ILE A 1 88 ? -13.354 11.567 -61.680 1.00 51.09 88 ILE A CA 1
ATOM 665 C C . ILE A 1 88 ? -12.222 11.798 -60.683 1.00 51.09 88 ILE A C 1
ATOM 667 O O . ILE A 1 88 ? -11.978 10.991 -59.789 1.00 51.09 88 ILE A O 1
ATOM 671 N N . VAL A 1 89 ? -11.480 12.884 -60.890 1.00 55.03 89 VAL A N 1
ATOM 672 C CA . VAL A 1 89 ? -10.607 13.431 -59.862 1.00 55.03 89 VAL A CA 1
ATOM 673 C C . VAL A 1 89 ? -11.552 14.024 -58.835 1.00 55.03 89 VAL A C 1
ATOM 675 O O . VAL A 1 89 ? -12.131 15.087 -59.056 1.00 55.03 89 VAL A O 1
ATOM 678 N N . GLU A 1 90 ? -11.758 13.290 -57.749 1.00 60.97 90 GLU A N 1
ATOM 679 C CA . GLU A 1 90 ? -12.509 13.768 -56.601 1.00 60.97 90 GLU A CA 1
ATOM 680 C C . GLU A 1 90 ? -11.699 14.903 -55.965 1.00 60.97 90 GLU A C 1
ATOM 682 O O . GLU A 1 90 ? -10.763 14.697 -55.194 1.00 60.97 90 GLU A O 1
ATOM 687 N N . VAL A 1 91 ? -11.985 16.131 -56.402 1.00 58.75 91 VAL A N 1
ATOM 688 C CA . VAL A 1 91 ? -11.390 17.335 -55.830 1.00 58.75 91 VAL A CA 1
ATOM 689 C C . VAL A 1 91 ? -11.933 17.446 -54.414 1.00 58.75 91 VAL A C 1
ATOM 691 O O . VAL A 1 91 ? -13.109 17.774 -54.248 1.00 58.75 91 VAL A O 1
ATOM 694 N N . GLU A 1 92 ? -11.084 17.189 -53.413 1.00 60.78 92 GLU A N 1
ATOM 695 C CA . GLU A 1 92 ? -11.393 17.462 -52.007 1.00 60.78 92 GLU A CA 1
ATOM 696 C C . GLU A 1 92 ? -11.943 18.883 -51.891 1.00 60.78 92 GLU A C 1
ATOM 698 O O . GLU A 1 92 ? -11.230 19.885 -52.034 1.00 60.78 92 GLU A O 1
ATOM 703 N N . LYS A 1 93 ? -13.255 18.967 -51.677 1.00 58.16 93 LYS A N 1
ATOM 704 C CA . LYS A 1 93 ? -13.985 20.224 -51.651 1.00 58.16 93 LYS A CA 1
ATOM 705 C C . LYS A 1 93 ? -13.747 20.876 -50.297 1.00 58.16 93 LYS A C 1
ATOM 707 O O . LYS A 1 93 ? -14.587 20.775 -49.409 1.00 58.16 93 LYS A O 1
ATOM 712 N N . LYS A 1 94 ? -12.575 21.508 -50.156 1.00 60.69 94 LYS A N 1
ATOM 713 C CA . LYS A 1 94 ? -12.166 22.257 -48.961 1.00 60.69 94 LYS A CA 1
ATOM 714 C C . LYS A 1 94 ? -13.335 23.107 -48.483 1.00 60.69 94 LYS A C 1
ATOM 716 O O . LYS A 1 94 ? -13.855 23.923 -49.247 1.00 60.69 94 LYS A O 1
ATOM 721 N N . GLU A 1 95 ? -13.755 22.872 -47.245 1.00 72.06 95 GLU A N 1
ATOM 722 C CA . GLU A 1 95 ? -14.893 23.574 -46.668 1.00 72.06 95 GLU A CA 1
ATOM 723 C C . GLU A 1 95 ? -14.642 25.090 -46.702 1.00 72.06 95 GLU A C 1
ATOM 725 O O . GLU A 1 95 ? -13.510 25.536 -46.471 1.00 72.06 95 GLU A O 1
ATOM 730 N N . PRO A 1 96 ? -15.659 25.904 -47.035 1.00 76.88 96 PRO A N 1
ATOM 731 C CA . PRO A 1 96 ? -15.493 27.346 -47.073 1.00 76.88 96 PRO A CA 1
ATOM 732 C C . PRO A 1 96 ? -15.152 27.861 -45.673 1.00 76.88 96 PRO A C 1
ATOM 734 O O . PRO A 1 96 ? -15.791 27.491 -44.688 1.00 76.88 96 PRO A O 1
ATOM 737 N N . LEU A 1 97 ? -14.155 28.744 -45.595 1.00 76.38 97 LEU A N 1
ATOM 738 C CA . LEU A 1 97 ? -13.779 29.392 -44.340 1.00 76.38 97 LEU A CA 1
ATOM 739 C C . LEU A 1 97 ? -14.992 30.129 -43.736 1.00 76.38 97 LEU A C 1
ATOM 741 O O . LEU A 1 97 ? -15.772 30.729 -44.485 1.00 76.38 97 LEU A O 1
ATOM 745 N N . PRO A 1 98 ? -15.163 30.115 -42.401 1.00 77.00 98 PRO A N 1
ATOM 746 C CA . PRO A 1 98 ? -16.294 30.767 -41.752 1.00 77.00 98 PRO A CA 1
ATOM 747 C C . PRO A 1 98 ? -16.279 32.275 -42.030 1.00 77.00 98 PRO A C 1
ATOM 749 O O . PRO A 1 98 ? -15.288 32.957 -41.783 1.00 77.00 98 PRO A O 1
ATOM 752 N N . SER A 1 99 ? -17.397 32.803 -42.532 1.00 77.06 99 SER A N 1
ATOM 753 C CA . SER A 1 99 ? -17.519 34.209 -42.946 1.00 77.06 99 SER A CA 1
ATOM 754 C C . SER A 1 99 ? -17.758 35.191 -41.792 1.00 77.06 99 SER A C 1
ATOM 756 O O . SER A 1 99 ? -17.805 36.398 -42.017 1.00 77.06 99 SER A O 1
ATOM 758 N N . ARG A 1 100 ? -17.981 34.680 -40.578 1.00 75.38 100 ARG A N 1
ATOM 759 C CA . ARG A 1 100 ? -18.176 35.432 -39.332 1.00 75.38 100 ARG A CA 1
ATOM 760 C C . ARG A 1 100 ? -17.870 34.539 -38.133 1.00 75.38 100 ARG A C 1
ATOM 762 O O . ARG A 1 100 ? -17.805 33.316 -38.280 1.00 75.38 100 ARG A O 1
ATOM 769 N N . TYR A 1 101 ? -17.738 35.143 -36.957 1.00 74.44 101 TYR A N 1
ATOM 770 C CA . TYR A 1 101 ? -17.652 34.398 -35.710 1.00 74.44 101 TYR A CA 1
ATOM 771 C C . TYR A 1 101 ? -18.936 33.595 -35.442 1.00 74.44 101 TYR A C 1
ATOM 773 O O . TYR A 1 101 ? -20.036 33.957 -35.878 1.00 74.44 101 TYR A O 1
ATOM 781 N N . VAL A 1 102 ? -18.776 32.475 -34.740 1.00 74.31 102 VAL A N 1
ATOM 782 C CA . VAL A 1 102 ? -19.865 31.609 -34.291 1.00 74.31 102 VAL A CA 1
ATOM 783 C C . VAL A 1 102 ? -19.583 31.273 -32.838 1.00 74.31 102 VAL A C 1
ATOM 785 O O . VAL A 1 102 ? -18.585 30.606 -32.565 1.00 74.31 102 VAL A O 1
ATOM 788 N N . ASP A 1 103 ? -20.464 31.703 -31.937 1.00 69.69 103 ASP A N 1
ATOM 789 C CA . ASP A 1 103 ? -20.397 31.318 -30.531 1.00 69.69 103 ASP A CA 1
ATOM 790 C C . ASP A 1 103 ? -20.488 29.792 -30.432 1.00 69.69 103 ASP A C 1
ATOM 792 O O . ASP A 1 103 ? -21.467 29.175 -30.868 1.00 69.69 103 ASP A O 1
ATOM 796 N N . ARG A 1 104 ? -19.440 29.160 -29.904 1.00 68.94 104 ARG A N 1
ATOM 797 C CA . ARG A 1 104 ? -19.371 27.713 -29.713 1.00 68.94 104 ARG A CA 1
ATOM 798 C C . ARG A 1 104 ? -19.286 27.419 -28.227 1.00 68.94 104 ARG A C 1
ATOM 800 O O . ARG A 1 104 ? -18.501 28.017 -27.496 1.00 68.94 104 ARG A O 1
ATOM 807 N N . ARG A 1 105 ? -20.097 26.455 -27.802 1.00 68.06 105 ARG A N 1
ATOM 808 C CA . ARG A 1 105 ? -20.029 25.840 -26.481 1.00 68.06 105 ARG A CA 1
ATOM 809 C C . ARG A 1 105 ? -19.685 24.374 -26.679 1.00 68.06 105 ARG A C 1
ATOM 811 O O . ARG A 1 105 ? -20.560 23.577 -27.010 1.00 68.06 105 ARG A O 1
ATOM 818 N N . THR A 1 106 ? -18.415 24.034 -26.507 1.00 65.69 106 THR A N 1
ATOM 819 C CA . THR A 1 106 ? -17.955 22.643 -26.564 1.00 65.69 106 THR A CA 1
ATOM 820 C C . THR A 1 106 ? -17.830 22.131 -25.141 1.00 65.69 106 THR A C 1
ATOM 822 O O . THR A 1 106 ? -17.079 22.703 -24.356 1.00 65.69 106 THR A O 1
ATOM 825 N N . ILE A 1 107 ? -18.569 21.074 -24.808 1.00 63.53 107 ILE A N 1
ATOM 826 C CA . ILE A 1 107 ? -18.433 20.347 -23.544 1.00 63.53 107 ILE A CA 1
ATOM 827 C C . ILE A 1 107 ? -17.790 19.007 -23.876 1.00 63.53 107 ILE A C 1
ATOM 829 O O . ILE A 1 107 ? -18.340 18.255 -24.678 1.00 63.53 107 ILE A O 1
ATOM 833 N N . ASP A 1 108 ? -16.659 18.719 -23.247 1.00 61.97 108 ASP A N 1
ATOM 834 C CA . ASP A 1 108 ? -16.023 17.405 -23.265 1.00 61.97 108 ASP A CA 1
ATOM 835 C C . ASP A 1 108 ? -16.030 16.828 -21.842 1.00 61.97 108 ASP A C 1
ATOM 837 O O . ASP A 1 108 ? -16.047 17.565 -20.850 1.00 61.97 108 ASP A O 1
ATOM 841 N N . THR A 1 109 ? -16.109 15.509 -21.710 1.00 62.91 109 THR A N 1
ATOM 842 C CA . THR A 1 109 ? -16.198 14.831 -20.411 1.00 62.91 109 THR A CA 1
ATOM 843 C C . THR A 1 109 ? -15.463 13.505 -20.484 1.00 62.91 109 THR A C 1
ATOM 845 O O . THR A 1 109 ? -15.956 12.538 -21.060 1.00 62.91 109 THR A O 1
ATOM 848 N N . VAL A 1 110 ? -14.276 13.478 -19.881 1.00 66.56 110 VAL A N 1
ATOM 849 C CA . VAL A 1 110 ? -13.328 12.361 -19.945 1.00 66.56 110 VAL A CA 1
ATOM 850 C C . VAL A 1 110 ? -12.896 11.998 -18.529 1.00 66.56 110 VAL A C 1
ATOM 852 O O . VAL A 1 110 ? -12.635 12.875 -17.704 1.00 66.56 110 VAL A O 1
ATOM 855 N N . GLU A 1 111 ? -12.808 10.705 -18.232 1.00 67.81 111 GLU A N 1
ATOM 856 C CA . GLU A 1 111 ? -12.166 10.222 -17.010 1.00 67.81 111 GLU A CA 1
ATOM 857 C C . GLU A 1 111 ? -10.663 10.056 -17.261 1.00 67.81 111 GLU A C 1
ATOM 859 O O . GLU A 1 111 ? -10.241 9.357 -18.182 1.00 67.81 111 GLU A O 1
ATOM 864 N N . LEU A 1 112 ? -9.844 10.747 -16.469 1.00 73.69 112 LEU A N 1
ATOM 865 C CA . LEU A 1 112 ? -8.391 10.639 -16.531 1.00 73.69 112 LEU A CA 1
ATOM 866 C C . LEU A 1 112 ? -7.910 9.319 -15.915 1.00 73.69 112 LEU A C 1
ATOM 868 O O . LEU A 1 112 ? -8.554 8.752 -15.035 1.00 73.69 112 LEU A O 1
ATOM 872 N N . TRP A 1 113 ? -6.703 8.895 -16.300 1.00 67.12 113 TRP A N 1
ATOM 873 C CA . TRP A 1 113 ? -6.015 7.686 -15.814 1.00 67.12 113 TRP A CA 1
ATOM 874 C C . TRP A 1 113 ? -5.888 7.576 -14.280 1.00 67.12 113 TRP A C 1
ATOM 876 O O . TRP A 1 113 ? -5.656 6.496 -13.752 1.00 67.12 113 TRP A O 1
ATOM 886 N N . ASN A 1 114 ? -6.037 8.689 -13.559 1.00 64.62 114 ASN A N 1
ATOM 887 C CA . ASN A 1 114 ? -5.988 8.782 -12.100 1.00 64.62 114 ASN A CA 1
ATOM 888 C C . ASN A 1 114 ? -7.381 8.704 -11.425 1.00 64.62 114 ASN A C 1
ATOM 890 O O . ASN A 1 114 ? -7.478 8.805 -10.200 1.00 64.62 114 ASN A O 1
ATOM 894 N N . GLY A 1 115 ? -8.461 8.518 -12.191 1.00 68.06 115 GLY A N 1
ATOM 895 C CA . GLY A 1 115 ? -9.836 8.467 -11.684 1.00 68.06 115 GLY A CA 1
ATOM 896 C C . GLY A 1 115 ? -10.461 9.842 -11.416 1.00 68.06 115 GLY A C 1
ATOM 897 O O . GLY A 1 115 ? -11.347 9.960 -10.566 1.00 68.06 115 GLY A O 1
ATOM 898 N N . LEU A 1 116 ? -10.015 10.895 -12.106 1.00 74.69 116 LEU A N 1
ATOM 899 C CA . LEU A 1 116 ? -10.675 12.204 -12.092 1.00 74.69 116 LEU A CA 1
ATOM 900 C C . LEU A 1 116 ? -11.571 12.376 -13.317 1.00 74.69 116 LEU A C 1
ATOM 902 O O . LEU A 1 116 ? -11.095 12.342 -14.450 1.00 74.69 116 LEU A O 1
ATOM 906 N N . SER A 1 117 ? -12.861 12.624 -13.094 1.00 70.31 117 SER A N 1
ATOM 907 C CA . SER A 1 117 ? -13.793 13.019 -14.151 1.00 70.31 117 SER A CA 1
ATOM 908 C C . SER A 1 117 ? -13.591 14.499 -14.482 1.00 70.31 117 SER A C 1
ATOM 910 O O . SER A 1 117 ? -14.006 15.373 -13.720 1.00 70.31 117 SER A O 1
ATOM 912 N N . VAL A 1 118 ? -12.954 14.792 -15.614 1.00 70.44 118 VAL A N 1
ATOM 913 C CA . VAL A 1 118 ? -12.761 16.161 -16.099 1.00 70.44 118 VAL A CA 1
ATOM 914 C C . VAL A 1 118 ? -13.891 16.507 -17.053 1.00 70.44 118 VAL A C 1
ATOM 916 O O . VAL A 1 118 ? -13.976 15.965 -18.153 1.00 70.44 118 VAL A O 1
ATOM 919 N N . LYS A 1 119 ? -14.739 17.453 -16.644 1.00 69.44 119 LYS A N 1
ATOM 920 C CA . LYS A 1 119 ? -15.640 18.162 -17.551 1.00 69.44 119 LYS A CA 1
ATOM 921 C C . LYS A 1 119 ? -14.942 19.445 -17.992 1.00 69.44 119 LYS A C 1
ATOM 923 O O . LYS A 1 119 ? -14.835 20.375 -17.197 1.00 69.44 119 LYS A O 1
ATOM 928 N N . SER A 1 120 ? -14.475 19.496 -19.236 1.00 70.62 120 SER A N 1
ATOM 929 C CA . SER A 1 120 ? -13.966 20.741 -19.818 1.00 70.62 120 SER A CA 1
ATOM 930 C C . SER A 1 120 ? -15.073 21.417 -20.620 1.00 70.62 120 SER A C 1
ATOM 932 O O . SER A 1 120 ? -15.862 20.758 -21.299 1.00 70.62 120 SER A O 1
ATOM 934 N N . GLU A 1 121 ? -15.178 22.736 -20.500 1.00 73.88 121 GLU A N 1
ATOM 935 C CA . GLU A 1 121 ? -16.176 23.516 -21.219 1.00 73.88 121 GLU A CA 1
ATOM 936 C C . GLU A 1 121 ? -15.507 24.738 -21.843 1.00 73.88 121 GLU A C 1
ATOM 938 O O . GLU A 1 121 ? -15.038 25.630 -21.141 1.00 73.88 121 GLU A O 1
ATOM 943 N N . VAL A 1 122 ? -15.462 24.773 -23.173 1.00 75.44 122 VAL A N 1
ATOM 944 C CA . VAL A 1 122 ? -14.949 25.914 -23.930 1.00 75.44 122 VAL A CA 1
ATOM 945 C C . VAL A 1 122 ? -16.149 26.731 -24.389 1.00 75.44 122 VAL A C 1
ATOM 947 O O . VAL A 1 122 ? -16.853 26.339 -25.322 1.00 75.44 122 VAL A O 1
ATOM 950 N N . GLN A 1 123 ? -16.392 27.848 -23.704 1.00 76.06 123 GLN A N 1
ATOM 951 C CA . GLN A 1 123 ? -17.324 28.886 -24.138 1.00 76.06 123 GLN A CA 1
ATOM 952 C C . GLN A 1 123 ? -16.552 29.919 -24.956 1.00 76.06 123 GLN A C 1
ATOM 954 O O . GLN A 1 123 ? -15.564 30.476 -24.481 1.00 76.06 123 GLN A O 1
ATOM 959 N N . THR A 1 124 ? -16.989 30.175 -26.185 1.00 78.25 124 THR A N 1
ATOM 960 C CA . THR A 1 124 ? -16.360 31.163 -27.064 1.00 78.25 124 THR A CA 1
ATOM 961 C C . THR A 1 124 ? -17.381 32.258 -27.380 1.00 78.25 124 THR A C 1
ATOM 963 O O . THR A 1 124 ? -18.442 31.953 -27.921 1.00 78.25 124 THR A O 1
ATOM 966 N N . LEU A 1 125 ? -17.074 33.511 -27.027 1.00 78.56 125 LEU A N 1
ATOM 967 C CA . LEU A 1 125 ? -17.928 34.688 -27.239 1.00 78.56 125 LEU A CA 1
ATOM 968 C C . LEU A 1 125 ? -17.247 35.698 -28.176 1.00 78.56 125 LEU A C 1
ATOM 970 O O . LEU A 1 125 ? -16.022 35.850 -28.147 1.00 78.56 125 LEU A O 1
ATOM 974 N N . GLU A 1 126 ? -18.033 36.416 -28.982 1.00 80.62 126 GLU A N 1
ATOM 975 C CA . GLU A 1 126 ? -17.520 37.473 -29.863 1.00 80.62 126 GLU A CA 1
ATOM 976 C C . GLU A 1 126 ? -17.010 38.687 -29.055 1.00 80.62 126 GLU A C 1
ATOM 978 O O . GLU A 1 126 ? -17.781 39.441 -28.459 1.00 80.62 126 GLU A O 1
ATOM 983 N N . GLY A 1 127 ? -15.684 38.855 -29.011 1.00 80.62 127 GLY A N 1
ATOM 984 C CA . GLY A 1 127 ? -14.998 39.956 -28.326 1.00 80.62 127 GLY A CA 1
ATOM 985 C C . GLY A 1 127 ? -14.706 41.169 -29.220 1.00 80.62 127 GLY A C 1
ATOM 986 O O . GLY A 1 127 ? -15.049 41.207 -30.400 1.00 80.62 127 GLY A O 1
ATOM 987 N N . GLY A 1 128 ? -14.030 42.176 -28.656 1.00 82.31 128 GLY A N 1
ATOM 988 C CA . GLY A 1 128 ? -13.549 43.341 -29.399 1.00 82.31 128 GLY A CA 1
ATOM 989 C C . GLY A 1 128 ? -12.295 43.067 -30.241 1.00 82.31 128 GLY A C 1
ATOM 990 O O . GLY A 1 128 ? -11.938 41.933 -30.561 1.00 82.31 128 GLY A O 1
ATOM 991 N N . PHE A 1 129 ? -11.572 44.132 -30.601 1.00 85.25 129 PHE A N 1
ATOM 992 C CA . PHE A 1 129 ? -10.313 44.007 -31.343 1.00 85.25 129 PHE A CA 1
ATOM 993 C C . PHE A 1 129 ? -9.288 43.164 -30.571 1.00 85.25 129 PHE A C 1
ATOM 995 O O . PHE A 1 129 ? -9.075 43.390 -29.382 1.00 85.25 129 PHE A O 1
ATOM 1002 N N . ALA A 1 130 ? -8.559 42.278 -31.257 1.00 81.12 130 ALA A N 1
ATOM 1003 C CA . ALA A 1 130 ? -7.585 41.375 -30.627 1.00 81.12 130 ALA A CA 1
ATOM 1004 C C . ALA A 1 130 ? -6.517 42.091 -29.769 1.00 81.12 130 ALA A C 1
ATOM 1006 O O . ALA A 1 130 ? -6.045 41.537 -28.780 1.00 81.12 130 ALA A O 1
ATOM 1007 N N . THR A 1 131 ? -6.148 43.330 -30.114 1.00 84.31 131 THR A N 1
ATOM 1008 C CA . THR A 1 131 ? -5.238 44.168 -29.311 1.00 84.31 131 THR A CA 1
ATOM 1009 C C . THR A 1 131 ? -5.865 44.625 -27.990 1.00 84.31 131 THR A C 1
ATOM 1011 O O . THR A 1 131 ? -5.157 44.726 -26.995 1.00 84.31 131 THR A O 1
ATOM 1014 N N . ALA A 1 132 ? -7.175 44.889 -27.973 1.00 82.31 132 ALA A N 1
ATOM 1015 C CA . ALA A 1 132 ? -7.917 45.270 -26.774 1.00 82.31 132 ALA A CA 1
ATOM 1016 C C . ALA A 1 132 ? -8.215 44.051 -25.887 1.00 82.31 132 ALA A C 1
ATOM 1018 O O . ALA A 1 132 ? -8.029 44.128 -24.679 1.00 82.31 132 ALA A O 1
ATOM 1019 N N . GLU A 1 133 ? -8.600 42.915 -26.479 1.00 82.38 133 GLU A N 1
ATOM 1020 C CA . GLU A 1 133 ? -8.842 41.672 -25.730 1.00 82.38 133 GLU A CA 1
ATOM 1021 C C . GLU A 1 133 ? -7.552 41.096 -25.125 1.00 82.38 133 GLU A C 1
ATOM 1023 O O . GLU A 1 133 ? -7.564 40.647 -23.988 1.00 82.38 133 GLU A O 1
ATOM 1028 N N . ARG A 1 134 ? -6.399 41.206 -25.804 1.00 80.38 134 ARG A N 1
ATOM 1029 C CA . ARG A 1 134 ? -5.091 40.838 -25.219 1.00 80.38 134 ARG A CA 1
ATOM 1030 C C . ARG A 1 134 ? -4.730 41.664 -23.974 1.00 80.38 134 ARG A C 1
ATOM 1032 O O . ARG A 1 134 ? -3.906 41.224 -23.182 1.00 80.38 134 ARG A O 1
ATOM 1039 N N . GLY A 1 135 ? -5.295 42.863 -23.827 1.00 80.44 135 GLY A N 1
ATOM 1040 C CA . GLY A 1 135 ? -5.080 43.733 -22.669 1.00 80.44 135 GLY A CA 1
ATOM 1041 C C . GLY A 1 135 ? -5.990 43.436 -21.473 1.00 80.44 135 GLY A C 1
ATOM 1042 O O . GLY A 1 135 ? -5.901 44.152 -20.479 1.00 80.44 135 GLY A O 1
ATOM 1043 N N . LYS A 1 136 ? -6.873 42.434 -21.571 1.00 81.06 136 LYS A N 1
ATOM 1044 C CA . LYS A 1 136 ? -7.790 42.015 -20.507 1.00 81.06 136 LYS A CA 1
ATOM 1045 C C . LYS A 1 136 ? -7.453 40.588 -20.076 1.00 81.06 136 LYS A C 1
ATOM 1047 O O . LYS A 1 136 ? -7.595 39.655 -20.863 1.00 81.06 136 LYS A O 1
ATOM 1052 N N . ASP A 1 137 ? -7.125 40.403 -18.803 1.00 76.75 137 ASP A N 1
ATOM 1053 C CA . ASP A 1 137 ? -6.907 39.064 -18.231 1.00 76.75 137 ASP A CA 1
ATOM 1054 C C . ASP A 1 137 ? -8.193 38.205 -18.245 1.00 76.75 137 ASP A C 1
ATOM 1056 O O . ASP A 1 137 ? -8.143 36.979 -18.178 1.00 76.75 137 ASP A O 1
ATOM 1060 N N . GLU A 1 138 ? -9.360 38.844 -18.369 1.00 79.75 138 GLU A N 1
ATOM 1061 C CA . GLU A 1 138 ? -10.681 38.209 -18.472 1.00 79.75 138 GLU A CA 1
ATOM 1062 C C . GLU A 1 138 ? -10.938 37.521 -19.820 1.00 79.75 138 GLU A C 1
ATOM 1064 O O . GLU A 1 138 ? -11.709 36.567 -19.884 1.00 79.75 138 GLU A O 1
ATOM 1069 N N . SER A 1 139 ? -10.268 37.941 -20.897 1.00 79.50 139 SER A N 1
ATOM 1070 C CA . SER A 1 139 ? -10.540 37.429 -22.249 1.00 79.50 139 SER A CA 1
ATOM 1071 C C . SER A 1 139 ? -9.905 36.061 -22.536 1.00 79.50 139 SER A C 1
ATOM 1073 O O . SER A 1 139 ? -10.114 35.504 -23.616 1.00 79.50 139 SER A O 1
ATOM 1075 N N . PHE A 1 140 ? -9.125 35.507 -21.598 1.00 78.06 140 PHE A N 1
ATOM 1076 C CA . PHE A 1 140 ? -8.530 34.171 -21.705 1.00 78.06 140 PHE A CA 1
ATOM 1077 C C . PHE A 1 140 ? -8.321 33.524 -20.322 1.00 78.06 140 PHE A C 1
ATOM 1079 O O . PHE A 1 140 ? -7.197 33.389 -19.838 1.00 78.06 140 PHE A O 1
ATOM 1086 N N . GLN A 1 141 ? -9.421 33.128 -19.676 1.00 78.25 141 GLN A N 1
ATOM 1087 C CA . GLN A 1 141 ? -9.409 32.488 -18.355 1.00 78.25 141 GLN A CA 1
ATOM 1088 C C . GLN A 1 141 ? -9.610 30.968 -18.420 1.00 78.25 141 GLN A C 1
ATOM 1090 O O . GLN A 1 141 ? -10.265 30.442 -19.318 1.00 78.25 141 GLN A O 1
ATOM 1095 N N . LEU A 1 142 ? -9.069 30.271 -17.417 1.00 77.81 142 LEU A N 1
ATOM 1096 C CA . LEU A 1 142 ? -9.295 28.851 -17.159 1.00 77.81 142 LEU A CA 1
ATOM 1097 C C . LEU A 1 142 ? -9.713 28.678 -15.696 1.00 77.81 142 LEU A C 1
ATOM 1099 O O . LEU A 1 142 ? -8.903 28.889 -14.794 1.00 77.81 142 LEU A O 1
ATOM 1103 N N . GLU A 1 143 ? -10.957 28.265 -15.463 1.00 79.62 143 GLU A N 1
ATOM 1104 C CA . GLU A 1 143 ? -11.439 27.899 -14.131 1.00 79.62 143 GLU A CA 1
ATOM 1105 C C . GLU A 1 143 ? -11.260 26.389 -13.910 1.00 79.62 143 GLU A C 1
ATOM 1107 O O . GLU A 1 143 ? -11.746 25.571 -14.691 1.00 79.62 143 GLU A O 1
ATOM 1112 N N . ILE A 1 144 ? -10.555 26.013 -12.839 1.00 78.88 144 ILE A N 1
ATOM 1113 C CA . ILE A 1 144 ? -10.398 24.619 -12.407 1.00 78.88 144 ILE A CA 1
ATOM 1114 C C . ILE A 1 144 ? -11.070 24.480 -11.045 1.00 78.88 144 ILE A C 1
ATOM 1116 O O . ILE A 1 144 ? -10.590 25.024 -10.052 1.00 78.88 144 ILE A O 1
ATOM 1120 N N . SER A 1 145 ? -12.159 23.716 -10.997 1.00 80.44 145 SER A N 1
ATOM 1121 C CA . SER A 1 145 ? -12.875 23.382 -9.766 1.00 80.44 145 SER A CA 1
ATOM 1122 C C . SER A 1 145 ? -12.876 21.870 -9.557 1.00 80.44 145 SER A C 1
ATOM 1124 O O . SER A 1 145 ? -13.082 21.106 -10.501 1.00 80.44 145 SER A O 1
ATOM 1126 N N . MET A 1 146 ? -12.630 21.431 -8.321 1.00 81.50 146 MET A N 1
ATOM 1127 C CA . MET A 1 146 ? -12.609 20.019 -7.948 1.00 81.50 146 MET A CA 1
ATOM 1128 C C . MET A 1 146 ? -13.491 19.782 -6.724 1.00 81.50 146 MET A C 1
ATOM 1130 O O . MET A 1 146 ? -13.222 20.292 -5.638 1.00 81.50 146 MET A O 1
ATOM 1134 N N . ASN A 1 147 ? -14.515 18.949 -6.900 1.00 86.75 147 ASN A N 1
ATOM 1135 C CA . ASN A 1 147 ? -15.383 18.499 -5.818 1.00 86.75 147 ASN A CA 1
ATOM 1136 C C . ASN A 1 147 ? -14.778 17.256 -5.158 1.00 86.75 147 ASN A C 1
ATOM 1138 O O . ASN A 1 147 ? -14.491 16.270 -5.835 1.00 86.75 147 ASN A O 1
ATOM 1142 N N . LEU A 1 148 ? -14.595 17.302 -3.839 1.00 86.69 148 LEU A N 1
ATOM 1143 C CA . LEU A 1 148 ? -13.944 16.255 -3.056 1.00 86.69 148 LEU A CA 1
ATOM 1144 C C . LEU A 1 148 ? -14.770 15.949 -1.805 1.00 86.69 148 LEU A C 1
ATOM 1146 O O . LEU A 1 148 ? -15.066 16.847 -1.018 1.00 86.69 148 LEU A O 1
ATOM 1150 N N . SER A 1 149 ? -15.107 14.679 -1.592 1.00 91.50 149 SER A N 1
ATOM 1151 C CA . SER A 1 149 ? -15.728 14.215 -0.347 1.00 91.50 149 SER A CA 1
ATOM 1152 C C . SER A 1 149 ? -14.657 13.667 0.592 1.00 91.50 149 SER A C 1
ATOM 1154 O O . SER A 1 149 ? -13.860 12.827 0.180 1.00 91.50 149 SER A O 1
ATOM 1156 N N . ILE A 1 150 ? -14.635 14.116 1.848 1.00 91.31 150 ILE A N 1
ATOM 1157 C CA . ILE A 1 150 ? -13.735 13.574 2.876 1.00 91.31 150 ILE A CA 1
ATOM 1158 C C . ILE A 1 150 ? -14.433 12.392 3.568 1.00 91.31 150 ILE A C 1
ATOM 1160 O O . ILE A 1 150 ? -15.567 12.563 4.024 1.00 91.31 150 ILE A O 1
ATOM 1164 N N . PRO A 1 151 ? -13.809 11.203 3.648 1.00 92.19 151 PRO A N 1
ATOM 1165 C CA . PRO A 1 151 ? -14.450 10.022 4.212 1.00 92.19 151 PRO A CA 1
ATOM 1166 C C . PRO A 1 151 ? -14.505 10.084 5.743 1.00 92.19 151 PRO A C 1
ATOM 1168 O O . PRO A 1 151 ? -13.606 10.602 6.414 1.00 92.19 151 PRO A O 1
ATOM 1171 N N . LYS A 1 152 ? -15.574 9.520 6.308 1.00 93.44 152 LYS A N 1
ATOM 1172 C CA . LYS A 1 152 ? -15.770 9.379 7.755 1.00 93.44 152 LYS A CA 1
ATOM 1173 C C . LYS A 1 152 ? -15.116 8.080 8.231 1.00 93.44 152 LYS A C 1
ATOM 1175 O O . LYS A 1 152 ? -15.439 7.024 7.705 1.00 93.44 152 LYS A O 1
ATOM 1180 N N . ALA A 1 153 ? -14.307 8.163 9.286 1.00 94.19 153 ALA A N 1
ATOM 1181 C CA . ALA A 1 153 ? -13.699 7.000 9.925 1.00 94.19 153 ALA A CA 1
ATOM 1182 C C . ALA A 1 153 ? -14.748 5.995 10.446 1.00 94.19 153 ALA A C 1
ATOM 1184 O O 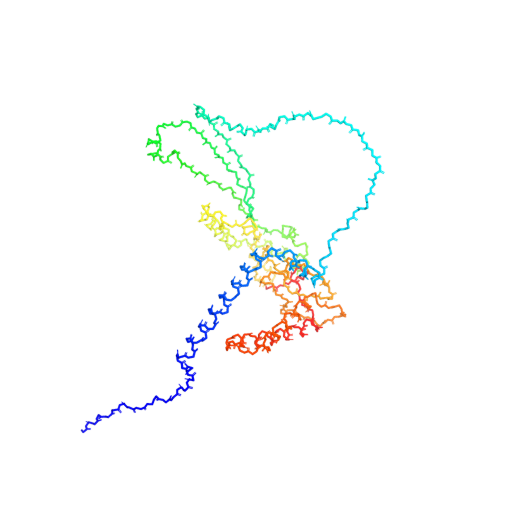. ALA A 1 153 ? -15.638 6.366 11.230 1.00 94.19 153 ALA A O 1
ATOM 1185 N N . ASN A 1 154 ? -14.598 4.726 10.054 1.00 93.94 154 ASN A N 1
ATOM 1186 C CA . ASN A 1 154 ? -15.376 3.600 10.582 1.00 93.94 154 ASN A CA 1
ATOM 1187 C C . ASN A 1 154 ? -15.097 3.410 12.084 1.00 93.94 154 ASN A C 1
ATOM 1189 O O . ASN A 1 154 ? -13.943 3.477 12.511 1.00 93.94 154 ASN A O 1
ATOM 1193 N N . GLN A 1 155 ? -16.141 3.174 12.885 1.00 91.94 155 GLN A N 1
ATOM 1194 C CA . GLN A 1 155 ? -16.053 3.098 14.356 1.00 91.94 155 GLN A CA 1
ATOM 1195 C C . GLN A 1 155 ? -16.818 1.915 14.963 1.00 91.94 155 GLN A C 1
ATOM 1197 O O . GLN A 1 155 ? -16.550 1.532 16.097 1.00 91.94 155 GLN A O 1
ATOM 1202 N N . SER A 1 156 ? -17.761 1.319 14.235 1.00 92.50 156 SER A N 1
ATOM 1203 C CA . SER A 1 156 ? -18.511 0.147 14.691 1.00 92.50 156 SER A CA 1
ATOM 1204 C C . SER A 1 156 ? -17.970 -1.152 14.098 1.00 92.50 156 SER A C 1
ATOM 1206 O O . SER A 1 156 ? -17.461 -1.186 12.978 1.00 92.50 156 SER A O 1
ATOM 1208 N N . LEU A 1 157 ? -18.151 -2.261 14.821 1.00 91.75 157 LEU A N 1
ATOM 1209 C CA . LEU A 1 157 ? -17.726 -3.586 14.359 1.00 91.75 157 LEU A CA 1
ATOM 1210 C C . LEU A 1 157 ? -18.367 -3.953 13.010 1.00 91.75 157 LEU A C 1
ATOM 1212 O O . LEU A 1 157 ? -17.705 -4.528 12.150 1.00 91.75 157 LEU A O 1
ATOM 1216 N N . ALA A 1 158 ? -19.631 -3.569 12.803 1.00 91.31 158 ALA A N 1
ATOM 1217 C CA . ALA A 1 158 ? -20.340 -3.763 11.542 1.00 91.31 158 ALA A CA 1
ATOM 1218 C C . ALA A 1 158 ? -19.715 -2.958 10.391 1.00 91.31 158 ALA A C 1
ATOM 1220 O O . ALA A 1 158 ? -19.569 -3.495 9.298 1.00 91.31 158 ALA A O 1
ATOM 1221 N N . GLU A 1 159 ? -19.306 -1.704 10.625 1.00 91.69 159 GLU A N 1
ATOM 1222 C CA . GLU A 1 159 ? -18.640 -0.884 9.606 1.00 91.69 159 GLU A CA 1
ATOM 1223 C C . GLU A 1 159 ? -17.299 -1.498 9.169 1.00 91.69 159 GLU A C 1
ATOM 1225 O O . GLU A 1 159 ? -17.080 -1.621 7.963 1.00 91.69 159 GLU A O 1
ATOM 1230 N N . LEU A 1 160 ? -16.456 -1.928 10.123 1.00 90.62 160 LEU A N 1
ATOM 1231 C CA . LEU A 1 160 ? -15.137 -2.539 9.868 1.00 90.62 160 LEU A CA 1
ATOM 1232 C C . LEU A 1 160 ? -15.240 -3.912 9.178 1.00 90.62 160 LEU A C 1
ATOM 1234 O O . LEU A 1 160 ? -14.417 -4.254 8.325 1.00 90.62 160 LEU A O 1
ATOM 1238 N N . SER A 1 161 ? -16.269 -4.691 9.533 1.00 90.38 161 SER A N 1
ATOM 1239 C CA . SER A 1 161 ? -16.496 -6.045 9.000 1.00 90.38 161 SER A CA 1
ATOM 1240 C C . SER A 1 161 ? -17.032 -6.060 7.564 1.00 90.38 161 SER A C 1
ATOM 1242 O O . SER A 1 161 ? -17.054 -7.121 6.949 1.00 90.38 161 SER A O 1
ATOM 1244 N N . ARG A 1 162 ? -17.448 -4.911 7.002 1.00 89.62 162 ARG A N 1
ATOM 1245 C CA . ARG A 1 162 ? -17.804 -4.807 5.570 1.00 89.62 162 ARG A CA 1
ATOM 1246 C C . ARG A 1 162 ? -16.611 -5.078 4.656 1.00 89.62 162 ARG A C 1
ATOM 1248 O O . ARG A 1 162 ? -16.804 -5.605 3.570 1.00 89.62 162 ARG A O 1
ATOM 1255 N N . LEU A 1 163 ? -15.415 -4.699 5.105 1.00 83.75 163 LEU A N 1
ATOM 1256 C CA . LEU A 1 163 ? -14.158 -4.911 4.388 1.00 83.75 163 LEU A CA 1
ATOM 1257 C C . LEU A 1 163 ? -13.554 -6.269 4.755 1.00 83.75 163 LEU A C 1
ATOM 1259 O O . LEU A 1 163 ? -13.204 -7.042 3.874 1.00 83.75 163 LEU A O 1
ATOM 1263 N N . ASN A 1 164 ? -13.507 -6.583 6.057 1.00 85.06 164 ASN A N 1
ATOM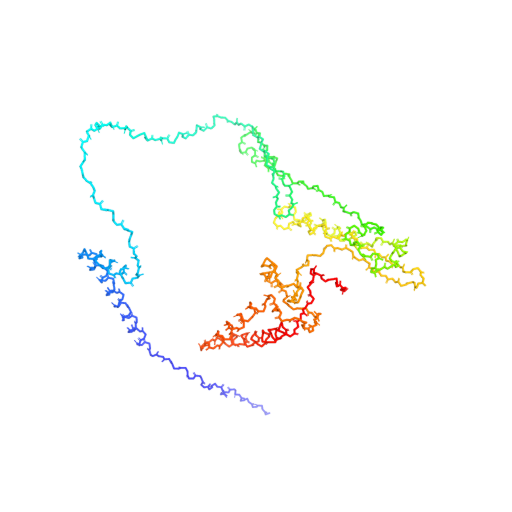 1264 C CA . ASN A 1 164 ? -12.895 -7.805 6.583 1.00 85.06 164 ASN A CA 1
ATOM 1265 C C . ASN A 1 164 ? -13.916 -8.624 7.405 1.00 85.06 164 ASN A C 1
ATOM 1267 O O . ASN A 1 164 ? -13.953 -8.482 8.631 1.00 85.06 164 ASN A O 1
ATOM 1271 N N . PRO A 1 165 ? -14.737 -9.498 6.784 1.00 88.81 165 PRO A N 1
ATOM 1272 C CA . PRO A 1 165 ? -15.805 -10.234 7.475 1.00 88.81 165 PRO A CA 1
ATOM 1273 C C . PRO A 1 165 ? -15.334 -11.146 8.618 1.00 88.81 165 PRO A C 1
ATOM 1275 O O . PRO A 1 165 ? -16.090 -11.408 9.553 1.00 88.81 165 PRO A O 1
ATOM 1278 N N . ASP A 1 166 ? -14.086 -11.619 8.564 1.00 87.69 166 ASP A N 1
ATOM 1279 C CA . ASP A 1 166 ? -13.480 -12.480 9.587 1.00 87.69 166 ASP A CA 1
ATOM 1280 C C . ASP A 1 166 ? -12.775 -11.711 10.720 1.00 87.69 166 ASP A C 1
ATOM 1282 O O . ASP A 1 166 ? -12.350 -12.322 11.704 1.00 87.69 166 ASP A O 1
ATOM 1286 N N . LEU A 1 167 ? -12.706 -10.374 10.653 1.00 86.38 167 LEU A N 1
ATOM 1287 C CA . LEU A 1 167 ? -12.093 -9.538 11.694 1.00 86.38 167 LEU A CA 1
ATOM 1288 C C . LEU A 1 167 ? -12.658 -9.800 13.111 1.00 86.38 167 LEU A C 1
ATOM 1290 O O . LEU A 1 167 ? -11.852 -9.916 14.036 1.00 86.38 167 LEU A O 1
ATOM 1294 N N . PRO A 1 168 ? -13.982 -9.990 13.322 1.00 89.12 168 PRO A N 1
ATOM 1295 C CA . PRO A 1 168 ? -14.525 -10.333 14.640 1.00 89.12 168 PRO A CA 1
ATOM 1296 C C . PRO A 1 168 ? -14.096 -11.714 15.159 1.00 89.12 168 PRO A C 1
ATOM 1298 O O . PRO A 1 168 ? -14.146 -11.951 16.362 1.00 89.12 168 PRO A O 1
ATOM 1301 N N . LYS A 1 169 ? -13.695 -12.641 14.275 1.00 89.00 169 LYS A N 1
ATOM 1302 C CA . LYS A 1 169 ? -13.192 -13.971 14.663 1.00 89.00 169 LYS A CA 1
ATOM 1303 C C . LYS A 1 169 ? -11.720 -13.908 15.067 1.00 89.00 169 LYS A C 1
ATOM 1305 O O . LYS A 1 169 ? -11.315 -14.606 15.991 1.00 89.00 169 LYS A O 1
ATOM 1310 N N . LEU A 1 170 ? -10.936 -13.079 14.374 1.00 87.75 170 LEU A N 1
ATOM 1311 C CA . LEU A 1 170 ? -9.517 -12.851 14.662 1.00 87.75 170 LEU A CA 1
ATOM 1312 C C . LEU A 1 170 ? -9.310 -12.044 15.953 1.00 87.75 170 LEU A C 1
ATOM 1314 O O . LEU A 1 170 ? -8.380 -12.325 16.704 1.00 87.75 170 LEU A O 1
ATOM 1318 N N . LEU A 1 171 ? -10.180 -11.065 16.223 1.00 88.88 171 LEU A N 1
ATOM 1319 C CA . LEU A 1 171 ? -10.110 -10.183 17.391 1.00 88.88 171 LEU A CA 1
ATOM 1320 C C . LEU A 1 171 ? -11.447 -10.201 18.165 1.00 88.88 171 LEU A C 1
ATOM 1322 O O . LEU A 1 171 ? -12.240 -9.267 18.029 1.00 88.88 171 LEU A O 1
ATOM 1326 N N . PRO A 1 172 ? -11.725 -11.233 18.987 1.00 87.94 172 PRO A N 1
ATOM 1327 C CA . PRO A 1 172 ? -13.037 -11.418 19.621 1.00 87.94 172 PRO A CA 1
ATOM 1328 C C . PRO A 1 172 ? -13.449 -10.271 20.562 1.00 87.94 172 PRO A C 1
ATOM 1330 O O . PRO A 1 172 ? -14.603 -9.847 20.543 1.00 87.94 172 PRO A O 1
ATOM 1333 N N . ASP A 1 173 ? -12.513 -9.700 21.328 1.00 91.88 173 ASP A N 1
ATOM 1334 C CA . ASP A 1 173 ? -12.781 -8.552 22.212 1.00 91.88 173 ASP A CA 1
ATOM 1335 C C . ASP A 1 173 ? -12.818 -7.192 21.480 1.00 91.88 173 ASP A C 1
ATOM 1337 O O . ASP A 1 173 ? -13.055 -6.158 22.111 1.00 91.88 173 ASP A O 1
ATOM 1341 N N . LEU A 1 174 ? -12.638 -7.151 20.148 1.00 91.62 174 LEU A N 1
ATOM 1342 C CA . LEU A 1 174 ? -12.671 -5.899 19.379 1.00 91.62 174 LEU A CA 1
ATOM 1343 C C . LEU A 1 174 ? -13.988 -5.143 19.572 1.00 91.62 174 LEU A C 1
ATOM 1345 O O . LEU A 1 174 ? -13.961 -3.932 19.760 1.00 91.62 174 LEU A O 1
ATOM 1349 N N . GLY A 1 175 ? -15.126 -5.845 19.604 1.00 92.56 175 GLY A N 1
ATOM 1350 C CA . GLY A 1 175 ? -16.431 -5.222 19.846 1.00 92.56 175 GLY A CA 1
ATOM 1351 C C . GLY A 1 175 ? -16.468 -4.400 21.140 1.00 92.56 175 GLY A C 1
ATOM 1352 O O . GLY A 1 175 ? -16.915 -3.257 21.116 1.00 92.56 175 GLY A O 1
ATOM 1353 N N . ARG A 1 176 ? -15.905 -4.937 22.232 1.00 93.69 176 ARG A N 1
ATOM 1354 C CA . ARG A 1 176 ? -15.827 -4.268 23.544 1.00 93.69 176 ARG A CA 1
ATOM 1355 C C . ARG A 1 176 ? -14.835 -3.104 23.536 1.00 93.69 176 ARG A C 1
ATOM 1357 O O . ARG A 1 176 ? -15.083 -2.072 24.148 1.00 93.69 176 ARG A O 1
ATOM 1364 N N . MET A 1 177 ? -13.716 -3.244 22.822 1.00 94.25 177 MET A N 1
ATOM 1365 C CA . MET A 1 177 ? -12.741 -2.156 22.666 1.00 94.25 177 MET A CA 1
ATOM 1366 C C . MET A 1 177 ? -13.314 -0.963 21.888 1.00 94.25 177 MET A C 1
ATOM 1368 O O . MET A 1 177 ? -12.987 0.180 22.204 1.00 94.25 177 MET A O 1
ATOM 1372 N N . LEU A 1 178 ? -14.191 -1.213 20.908 1.00 94.81 178 LEU A N 1
ATOM 1373 C CA . LEU A 1 178 ? -14.828 -0.167 20.103 1.00 94.81 178 LEU A CA 1
ATOM 1374 C C . LEU A 1 178 ? -15.812 0.707 20.899 1.00 94.81 178 LEU A C 1
ATOM 1376 O O . LEU A 1 178 ? -15.972 1.875 20.560 1.00 94.81 178 LEU A O 1
ATOM 1380 N N . GLU A 1 179 ? -16.399 0.208 21.993 1.00 92.81 179 GLU A N 1
ATOM 1381 C CA . GLU A 1 179 ? -17.301 0.989 22.865 1.00 92.81 179 GLU A CA 1
ATOM 1382 C C . GLU A 1 179 ? -16.625 2.222 23.489 1.00 92.81 179 GLU A C 1
ATOM 1384 O O . GLU A 1 179 ? -17.282 3.226 23.764 1.00 92.81 179 GLU A O 1
ATOM 1389 N N . THR A 1 180 ? -15.307 2.156 23.707 1.00 92.88 180 THR A N 1
ATOM 1390 C CA . THR A 1 180 ? -14.499 3.256 24.271 1.00 92.88 180 THR A CA 1
ATOM 1391 C C . THR A 1 180 ? -13.498 3.843 23.275 1.00 92.88 180 THR A C 1
ATOM 1393 O O . THR A 1 180 ? -12.736 4.752 23.626 1.00 92.88 180 THR A O 1
ATOM 1396 N N . ALA A 1 181 ? -13.501 3.340 22.037 1.00 94.62 181 ALA A N 1
ATOM 1397 C CA . ALA A 1 181 ? -12.560 3.740 21.008 1.00 94.62 181 ALA A CA 1
ATOM 1398 C C . ALA A 1 181 ? -12.754 5.193 20.577 1.00 94.62 181 ALA A C 1
ATOM 1400 O O . ALA A 1 181 ? -13.851 5.754 20.617 1.00 94.62 181 ALA A O 1
ATOM 1401 N N . LYS A 1 182 ? -11.662 5.804 20.121 1.00 94.75 182 LYS A N 1
ATOM 1402 C CA . LYS A 1 182 ? -11.662 7.167 19.586 1.00 94.75 182 LYS A CA 1
ATOM 1403 C C . LYS A 1 182 ? -11.010 7.180 18.219 1.00 94.75 182 LYS A C 1
ATOM 1405 O O . LYS A 1 182 ? -9.987 6.531 18.020 1.00 94.75 182 LYS A O 1
ATOM 1410 N N . VAL A 1 183 ? -11.574 7.951 17.291 1.00 95.69 183 VAL A N 1
ATOM 1411 C CA . VAL A 1 183 ? -10.892 8.263 16.030 1.00 95.69 183 VAL A CA 1
ATOM 1412 C C . VAL A 1 183 ? -9.625 9.037 16.370 1.00 95.69 183 VAL A C 1
ATOM 1414 O O . VAL A 1 183 ? -9.689 10.081 17.021 1.00 95.69 183 VAL A O 1
ATOM 1417 N N . SER A 1 184 ? -8.476 8.507 15.964 1.00 95.06 184 SER A N 1
ATOM 1418 C CA . SER A 1 184 ? -7.197 9.127 16.277 1.00 95.06 184 SER A CA 1
ATOM 1419 C C . SER A 1 184 ? -7.026 10.430 15.488 1.00 95.06 184 SER A C 1
ATOM 1421 O O . SER A 1 184 ? -7.349 10.462 14.294 1.00 95.06 184 SER A O 1
ATOM 1423 N N . PRO A 1 185 ? -6.445 11.495 16.076 1.00 94.06 185 PRO A N 1
ATOM 1424 C CA . PRO A 1 185 ? -6.117 12.723 15.350 1.00 94.06 185 PRO A CA 1
ATOM 1425 C C . PRO A 1 185 ? -5.272 12.489 14.087 1.00 94.06 185 PRO A C 1
ATOM 1427 O O . PRO A 1 185 ? -5.366 13.267 13.137 1.00 94.06 185 PRO A O 1
ATOM 1430 N N . PHE A 1 186 ? -4.500 11.394 14.035 1.00 93.00 186 PHE A N 1
ATOM 1431 C CA . PHE A 1 186 ? -3.734 10.997 12.851 1.00 93.00 186 PHE A CA 1
ATOM 1432 C C . PHE A 1 186 ? -4.602 10.746 11.609 1.00 93.00 186 PHE A C 1
ATOM 1434 O O . PHE A 1 186 ? -4.162 11.077 10.511 1.00 93.00 186 PHE A O 1
ATOM 1441 N N . TYR A 1 187 ? -5.840 10.253 11.755 1.00 94.19 187 TYR A N 1
ATOM 1442 C CA . TYR A 1 187 ? -6.768 10.084 10.627 1.00 94.19 187 TYR A CA 1
ATOM 1443 C C . TYR A 1 187 ? -7.102 11.436 9.977 1.00 94.19 187 TYR A C 1
ATOM 1445 O O . TYR A 1 187 ? -7.016 11.607 8.760 1.00 94.19 187 TYR A O 1
ATOM 1453 N N . HIS A 1 188 ? -7.424 12.439 10.797 1.00 93.12 188 HIS A N 1
ATOM 1454 C CA . HIS A 1 188 ? -7.729 13.783 10.309 1.00 93.12 188 HIS A CA 1
ATOM 1455 C C . HIS A 1 188 ? -6.490 14.473 9.725 1.00 93.12 188 HIS A C 1
ATOM 1457 O O . HIS A 1 188 ? -6.582 15.068 8.652 1.00 93.12 188 HIS A O 1
ATOM 1463 N N . ALA A 1 189 ? -5.327 14.329 10.367 1.00 93.44 189 ALA A N 1
ATOM 1464 C CA . ALA A 1 189 ? -4.061 14.863 9.865 1.00 93.44 189 ALA A CA 1
ATOM 1465 C C . ALA A 1 189 ? -3.649 14.239 8.515 1.00 93.44 189 ALA A C 1
ATOM 1467 O O . ALA A 1 189 ? -3.154 14.951 7.639 1.00 93.44 189 ALA A O 1
ATOM 1468 N N . LEU A 1 190 ? -3.898 12.938 8.310 1.00 93.56 190 LEU A N 1
ATOM 1469 C CA . LEU A 1 190 ? -3.680 12.254 7.032 1.00 93.56 190 LEU A CA 1
ATOM 1470 C C . LEU A 1 190 ? -4.533 12.884 5.924 1.00 93.56 190 LEU A C 1
ATOM 1472 O O . LEU A 1 190 ? -3.995 13.313 4.902 1.00 93.56 190 LEU A O 1
ATOM 1476 N N . TYR A 1 191 ? -5.846 13.002 6.132 1.00 93.88 191 TYR A N 1
ATOM 1477 C CA . TYR A 1 191 ? -6.735 13.594 5.131 1.00 93.88 191 TYR A CA 1
ATOM 1478 C C . TYR A 1 191 ? -6.494 15.096 4.921 1.00 93.88 191 TYR A C 1
ATOM 1480 O O . TYR A 1 191 ? -6.673 15.584 3.805 1.00 93.88 191 TYR A O 1
ATOM 1488 N N . GLU A 1 192 ? -6.035 15.839 5.930 1.00 94.19 192 GLU A N 1
ATOM 1489 C CA . GLU A 1 192 ? -5.580 17.226 5.771 1.00 94.19 192 GLU A CA 1
ATOM 1490 C C . GLU A 1 192 ? -4.308 17.308 4.904 1.00 94.19 192 GLU A C 1
ATOM 1492 O O . GLU A 1 192 ? -4.223 18.133 3.991 1.00 94.19 192 GLU A O 1
ATOM 1497 N N . ALA A 1 193 ? -3.330 16.424 5.126 1.00 94.00 193 ALA A N 1
ATOM 1498 C CA . ALA A 1 193 ? -2.116 16.351 4.314 1.00 94.00 193 ALA A CA 1
ATOM 1499 C C . ALA A 1 193 ? -2.420 15.962 2.855 1.00 94.00 193 ALA A C 1
ATOM 1501 O O . ALA A 1 193 ? -1.878 16.572 1.928 1.00 94.00 193 ALA A O 1
ATOM 1502 N N . LYS A 1 194 ? -3.336 15.008 2.636 1.00 93.38 194 LYS A N 1
ATOM 1503 C CA . LYS A 1 194 ? -3.818 14.636 1.296 1.00 93.38 194 LYS A CA 1
ATOM 1504 C C . LYS A 1 194 ? -4.523 15.800 0.598 1.00 93.38 194 LYS A C 1
ATOM 1506 O O . LYS A 1 194 ? -4.216 16.070 -0.560 1.00 93.38 194 LYS A O 1
ATOM 1511 N N . GLN A 1 195 ? -5.387 16.542 1.297 1.00 92.56 195 GLN A N 1
ATOM 1512 C CA . GLN A 1 195 ? -6.022 17.760 0.768 1.00 92.56 195 GLN A CA 1
ATOM 1513 C C . GLN A 1 195 ? -4.996 18.834 0.386 1.00 92.56 195 GLN A C 1
ATOM 1515 O O . GLN A 1 195 ? -5.069 19.379 -0.714 1.00 92.56 195 GLN A O 1
ATOM 1520 N N . LYS A 1 196 ? -3.996 19.106 1.236 1.00 91.88 196 LYS A N 1
ATOM 1521 C CA . LYS A 1 196 ? -2.914 20.058 0.922 1.00 91.88 196 LYS A CA 1
ATOM 1522 C C . LYS A 1 196 ? -2.126 19.629 -0.317 1.00 91.88 196 LYS A C 1
ATOM 1524 O O . LYS A 1 196 ? -1.874 20.452 -1.194 1.00 91.88 196 LYS A O 1
ATOM 1529 N N . ARG A 1 197 ? -1.786 18.339 -0.433 1.00 90.06 197 ARG A N 1
ATOM 1530 C CA . ARG A 1 197 ? -1.103 17.786 -1.615 1.00 90.06 197 ARG A CA 1
ATOM 1531 C C . ARG A 1 197 ? -1.965 17.878 -2.875 1.00 90.06 197 ARG A C 1
ATOM 1533 O O . ARG A 1 197 ? -1.428 18.164 -3.943 1.00 90.06 197 ARG A O 1
ATOM 1540 N N . LEU A 1 198 ? -3.274 17.666 -2.761 1.00 89.81 198 LEU A N 1
ATOM 1541 C CA . LEU A 1 198 ? -4.228 17.834 -3.855 1.00 89.81 198 LEU A CA 1
ATOM 1542 C C . LEU A 1 198 ? -4.241 19.294 -4.334 1.00 89.81 198 LEU A C 1
ATOM 1544 O O . LEU A 1 198 ? -3.944 19.551 -5.495 1.00 89.81 198 LEU A O 1
ATOM 1548 N N . GLN A 1 199 ? -4.461 20.247 -3.419 1.00 88.12 199 GLN A N 1
ATOM 1549 C CA . GLN A 1 199 ? -4.468 21.691 -3.693 1.00 88.12 199 GLN A CA 1
ATOM 1550 C C . GLN A 1 199 ? -3.174 22.168 -4.372 1.00 88.12 199 GLN A C 1
ATOM 1552 O O . GLN A 1 199 ? -3.226 22.881 -5.371 1.00 88.12 199 GLN A O 1
ATOM 1557 N N . GLN A 1 200 ? -2.012 21.720 -3.884 1.00 89.00 200 GLN A N 1
ATOM 1558 C CA . GLN A 1 200 ? -0.697 22.040 -4.461 1.00 89.00 200 GLN A CA 1
ATOM 1559 C C . GLN A 1 200 ? -0.497 21.528 -5.898 1.00 89.00 200 GLN A C 1
ATOM 1561 O O . GLN A 1 200 ? 0.371 22.042 -6.603 1.00 89.00 200 GLN A O 1
ATOM 1566 N N . ASN A 1 201 ? -1.261 20.520 -6.332 1.00 88.44 201 ASN A N 1
ATOM 1567 C CA . ASN A 1 201 ? -1.133 19.888 -7.646 1.00 88.44 201 ASN A CA 1
ATOM 1568 C C . ASN A 1 201 ? -2.398 20.028 -8.519 1.00 88.44 201 ASN A C 1
ATOM 1570 O O . ASN A 1 201 ? -2.455 19.412 -9.577 1.00 88.44 201 ASN A O 1
ATOM 1574 N N . LEU A 1 202 ? -3.381 20.866 -8.152 1.00 83.25 202 LEU A N 1
ATOM 1575 C CA . LEU A 1 202 ? -4.599 21.088 -8.959 1.00 83.25 202 LEU A CA 1
ATOM 1576 C C . LEU A 1 202 ? -4.301 21.560 -10.394 1.00 83.25 202 LEU A C 1
ATOM 1578 O O . LEU A 1 202 ? -5.006 21.192 -11.328 1.00 83.25 202 LEU A O 1
ATOM 1582 N N . THR A 1 203 ? -3.229 22.332 -10.587 1.00 82.44 203 THR A N 1
ATOM 1583 C CA . THR A 1 203 ? -2.758 22.793 -11.907 1.00 82.44 203 THR A CA 1
ATOM 1584 C C . THR A 1 203 ? -1.808 21.806 -12.602 1.00 82.44 203 THR A C 1
ATOM 1586 O O . THR A 1 203 ? -1.323 22.081 -13.697 1.00 82.44 203 THR A O 1
ATOM 1589 N N . ARG A 1 204 ? -1.521 20.658 -11.975 1.00 84.44 204 ARG A N 1
ATOM 1590 C CA . ARG A 1 204 ? -0.613 19.598 -12.443 1.00 84.44 204 ARG A CA 1
ATOM 1591 C C . ARG A 1 204 ? -1.323 18.250 -12.372 1.00 84.44 204 ARG A C 1
ATOM 1593 O O . ARG A 1 204 ? -1.063 17.428 -11.492 1.00 84.44 204 ARG A O 1
ATOM 1600 N N . LEU A 1 205 ? -2.245 18.042 -13.311 1.00 79.44 205 LEU A N 1
ATOM 1601 C CA . LEU A 1 205 ? -3.090 16.843 -13.397 1.00 79.44 205 LEU A CA 1
ATOM 1602 C C . LEU A 1 205 ? -2.284 15.535 -13.566 1.00 79.44 205 LEU A C 1
ATOM 1604 O O . LEU A 1 205 ? -2.816 14.459 -13.314 1.00 79.44 205 LEU A O 1
ATOM 1608 N N . ASP A 1 206 ? -1.001 15.616 -13.936 1.00 78.38 206 ASP A N 1
ATOM 1609 C CA . ASP A 1 206 ? -0.037 14.507 -13.955 1.00 78.38 206 ASP A CA 1
ATOM 1610 C C . ASP A 1 206 ? 0.442 14.070 -12.554 1.00 78.38 206 ASP A C 1
ATOM 1612 O O . ASP A 1 206 ? 0.935 12.956 -12.398 1.00 78.38 206 ASP A O 1
ATOM 1616 N N . ARG A 1 207 ? 0.317 14.930 -11.531 1.00 81.50 207 ARG A N 1
ATOM 1617 C CA . ARG A 1 207 ? 0.861 14.719 -10.165 1.00 81.50 207 ARG A CA 1
ATOM 1618 C C . ARG A 1 207 ? -0.183 14.694 -9.061 1.00 81.50 207 ARG A C 1
ATOM 1620 O O . ARG A 1 207 ? 0.159 14.508 -7.888 1.00 81.50 207 ARG A O 1
ATOM 1627 N N . ILE A 1 208 ? -1.432 14.951 -9.419 1.00 85.81 208 ILE A N 1
ATOM 1628 C CA . ILE A 1 208 ? -2.563 14.885 -8.507 1.00 85.81 208 ILE A CA 1
ATOM 1629 C C . ILE A 1 208 ? -2.737 13.440 -8.007 1.00 85.81 208 ILE A C 1
ATOM 1631 O O . ILE A 1 208 ? -2.430 12.484 -8.720 1.00 85.81 208 ILE A O 1
ATOM 1635 N N . LEU A 1 209 ? -3.164 13.272 -6.753 1.00 85.62 209 LEU A N 1
ATOM 1636 C CA . LEU A 1 209 ? -3.399 11.938 -6.192 1.00 85.62 209 LEU A CA 1
ATOM 1637 C C . LEU A 1 209 ? -4.521 11.241 -6.972 1.00 85.62 209 LEU A C 1
ATOM 1639 O O . LEU A 1 209 ? -5.529 11.872 -7.293 1.00 85.62 209 LEU A O 1
ATOM 1643 N N . SER A 1 210 ? -4.351 9.946 -7.249 1.00 85.38 210 SER A N 1
ATOM 1644 C CA . SER A 1 210 ? -5.424 9.125 -7.807 1.00 85.38 210 SER A CA 1
ATOM 1645 C C . SER A 1 210 ? -6.557 8.946 -6.797 1.00 85.38 210 SER A C 1
ATOM 1647 O O . SER A 1 210 ? -6.359 9.107 -5.591 1.00 85.38 210 SER A O 1
ATOM 1649 N N . ARG A 1 211 ? -7.747 8.575 -7.284 1.00 88.25 211 ARG A N 1
ATOM 1650 C CA . ARG A 1 211 ? -8.910 8.275 -6.433 1.00 88.25 211 ARG A CA 1
ATOM 1651 C C . ARG A 1 211 ? -8.558 7.234 -5.358 1.00 88.25 211 ARG A C 1
ATOM 1653 O O . ARG A 1 211 ? -8.756 7.503 -4.179 1.00 88.25 211 ARG A O 1
ATOM 1660 N N . HIS A 1 212 ? -7.964 6.108 -5.755 1.00 85.38 212 HIS A N 1
ATOM 1661 C CA . HIS A 1 212 ? -7.500 5.049 -4.848 1.00 85.38 212 HIS A CA 1
ATOM 1662 C C . HIS A 1 212 ? -6.506 5.591 -3.798 1.00 85.38 212 HIS A C 1
ATOM 1664 O O . HIS A 1 212 ? -6.791 5.547 -2.606 1.00 85.38 212 HIS A O 1
ATOM 1670 N N . ASN A 1 213 ? -5.438 6.283 -4.217 1.00 86.69 213 ASN A N 1
ATOM 1671 C CA . ASN A 1 213 ? -4.439 6.849 -3.293 1.00 86.69 213 ASN A CA 1
ATOM 1672 C C . ASN A 1 213 ? -4.973 8.008 -2.427 1.00 86.69 213 ASN A C 1
ATOM 1674 O O . ASN A 1 213 ? -4.298 8.462 -1.497 1.00 86.69 213 ASN A O 1
ATOM 1678 N N . PHE A 1 214 ? -6.153 8.556 -2.728 1.00 91.25 214 PHE A N 1
ATOM 1679 C CA . PHE A 1 214 ? -6.828 9.488 -1.830 1.00 91.25 214 PHE A CA 1
ATOM 1680 C C . PHE A 1 214 ? -7.631 8.738 -0.759 1.00 91.25 214 PHE A C 1
ATOM 1682 O O . PHE A 1 214 ? -7.512 9.088 0.416 1.00 91.25 214 PHE A O 1
ATOM 1689 N N . TYR A 1 215 ? -8.380 7.704 -1.151 1.00 91.56 215 TYR A N 1
ATOM 1690 C CA . TYR A 1 215 ? -9.341 6.973 -0.313 1.00 91.56 215 TYR A CA 1
ATOM 1691 C C . TYR A 1 215 ? -8.805 5.687 0.353 1.00 91.56 215 TYR A C 1
ATOM 1693 O O . TYR A 1 215 ? -9.575 4.992 1.002 1.00 91.56 215 TYR A O 1
ATOM 1701 N N . ASP A 1 216 ? -7.499 5.413 0.269 1.00 90.25 216 ASP A N 1
ATOM 1702 C CA . ASP A 1 216 ? -6.825 4.228 0.841 1.00 90.25 216 ASP A CA 1
ATOM 1703 C C . ASP A 1 216 ? -7.036 3.945 2.350 1.00 90.25 216 ASP A C 1
ATOM 1705 O O . ASP A 1 216 ? -6.745 2.844 2.809 1.00 90.25 216 ASP A O 1
ATOM 1709 N N . CYS A 1 217 ? -7.514 4.895 3.162 1.00 92.25 217 CYS A N 1
ATOM 1710 C CA . CYS A 1 217 ? -7.555 4.759 4.621 1.00 92.25 217 CYS A CA 1
ATOM 1711 C C . CYS A 1 217 ? -8.975 4.913 5.171 1.00 92.25 217 CYS A C 1
ATOM 1713 O O . CYS A 1 217 ? -9.562 5.997 5.127 1.00 92.25 217 CYS A O 1
ATOM 1715 N N . GLU A 1 218 ? -9.489 3.824 5.742 1.00 92.31 218 GLU A N 1
ATOM 1716 C CA . GLU A 1 218 ? -10.873 3.652 6.197 1.00 92.31 218 GLU A CA 1
ATOM 1717 C C . GLU A 1 218 ? -11.062 4.014 7.675 1.00 92.31 218 GLU A C 1
ATOM 1719 O O . GLU A 1 218 ? -12.089 4.577 8.062 1.00 92.31 218 GLU A O 1
ATOM 1724 N N . THR A 1 219 ? -10.073 3.728 8.530 1.00 93.81 219 THR A N 1
ATOM 1725 C CA . THR A 1 219 ? -10.061 4.240 9.907 1.00 93.81 219 THR A CA 1
ATOM 1726 C C . THR A 1 219 ? -8.681 4.201 10.563 1.00 93.81 219 THR A C 1
ATOM 1728 O O . THR A 1 219 ? -7.836 3.367 10.235 1.00 93.81 219 THR A O 1
ATOM 1731 N N . VAL A 1 220 ? -8.493 5.066 11.563 1.00 95.25 220 VAL A N 1
ATOM 1732 C CA . VAL A 1 220 ? -7.453 4.923 12.590 1.00 95.25 220 VAL A CA 1
ATOM 1733 C C . VAL A 1 220 ? -8.118 5.113 13.951 1.00 95.25 220 VAL A C 1
ATOM 1735 O O . VAL A 1 220 ? -8.605 6.205 14.252 1.00 95.25 220 VAL A O 1
ATOM 1738 N N . LEU A 1 221 ? -8.145 4.062 14.771 1.00 96.06 221 LEU A N 1
ATOM 1739 C CA . LEU A 1 221 ? -8.814 4.035 16.071 1.00 96.06 221 LEU A CA 1
ATOM 1740 C C . LEU A 1 221 ? -7.826 3.786 17.210 1.00 96.06 221 LEU A C 1
ATOM 1742 O O . LEU A 1 221 ? -7.081 2.807 17.213 1.00 96.06 221 LEU A O 1
ATOM 1746 N N . GLU A 1 222 ? -7.882 4.642 18.221 1.00 96.38 222 GLU A N 1
ATOM 1747 C CA . GLU A 1 222 ? -7.261 4.414 19.522 1.00 96.38 222 GLU A CA 1
ATOM 1748 C C . GLU A 1 222 ? -8.177 3.500 20.343 1.00 96.38 222 GLU A C 1
ATOM 1750 O O . GLU A 1 222 ? -9.278 3.895 20.729 1.00 96.38 222 GLU A O 1
ATOM 1755 N N . LEU A 1 223 ? -7.722 2.271 20.586 1.00 95.94 223 LEU A N 1
ATOM 1756 C CA . LEU A 1 223 ? -8.427 1.238 21.340 1.00 95.94 223 LEU A CA 1
ATOM 1757 C C . LEU A 1 223 ? -7.860 1.124 22.758 1.00 95.94 223 LEU A C 1
ATOM 1759 O O . LEU A 1 223 ? -6.653 1.258 22.973 1.00 95.94 223 LEU A O 1
ATOM 1763 N N . THR A 1 224 ? -8.718 0.813 23.729 1.00 95.69 224 THR A N 1
ATOM 1764 C CA . THR A 1 224 ? -8.305 0.394 25.077 1.00 95.69 224 THR A CA 1
ATOM 1765 C C . THR A 1 224 ? -9.096 -0.845 25.482 1.00 95.69 224 THR A C 1
ATOM 1767 O O . THR A 1 224 ? -10.323 -0.850 25.414 1.00 95.69 224 THR A O 1
ATOM 1770 N N . HIS A 1 225 ? -8.403 -1.902 25.900 1.00 94.94 225 HIS A N 1
ATOM 1771 C CA . HIS A 1 225 ? -9.038 -3.121 26.384 1.00 94.94 225 HIS A CA 1
ATOM 1772 C C . HIS A 1 225 ? -9.627 -2.895 27.787 1.00 94.94 225 HIS A C 1
ATOM 1774 O O . HIS A 1 225 ? -8.872 -2.522 28.693 1.00 94.94 225 HIS A O 1
ATOM 1780 N N . PRO A 1 226 ? -10.938 -3.120 28.003 1.00 92.81 226 PRO A N 1
ATOM 1781 C CA . PRO A 1 226 ? -11.624 -2.692 29.224 1.00 92.81 226 PRO A CA 1
ATOM 1782 C C . PRO A 1 226 ? -11.092 -3.373 30.491 1.00 92.81 226 PRO A C 1
ATOM 1784 O O . PRO A 1 226 ? -10.961 -2.717 31.521 1.00 92.81 226 PRO A O 1
ATOM 1787 N N . ASP A 1 227 ? -10.732 -4.658 30.415 1.00 92.50 227 ASP A N 1
ATOM 1788 C CA . ASP A 1 227 ? -10.358 -5.439 31.607 1.00 92.50 227 ASP A CA 1
ATOM 1789 C C . ASP A 1 227 ? -8.860 -5.357 31.946 1.00 92.50 227 ASP A C 1
ATOM 1791 O O . ASP A 1 227 ? -8.461 -5.606 33.080 1.00 92.50 227 ASP A O 1
ATOM 1795 N N . SER A 1 228 ? -8.012 -5.040 30.960 1.00 93.94 228 SER A N 1
ATOM 1796 C CA . SER A 1 228 ? -6.544 -5.083 31.095 1.00 93.94 228 SER A CA 1
ATOM 1797 C C . SER A 1 228 ? -5.871 -3.719 30.947 1.00 93.94 228 SER A C 1
ATOM 1799 O O . SER A 1 228 ? -4.670 -3.602 31.191 1.00 93.94 228 SER A O 1
ATOM 1801 N N . GLY A 1 229 ? -6.608 -2.690 30.512 1.00 93.75 229 GLY A N 1
ATOM 1802 C CA . GLY A 1 229 ? -6.082 -1.349 30.245 1.00 93.75 229 GLY A CA 1
ATOM 1803 C C . GLY A 1 229 ? -5.067 -1.281 29.096 1.00 93.75 229 GLY A C 1
ATOM 1804 O O . GLY A 1 229 ? -4.468 -0.228 28.873 1.00 93.75 229 GLY A O 1
ATOM 1805 N N . GLN A 1 230 ? -4.844 -2.384 28.372 1.00 93.88 230 GLN A N 1
ATOM 1806 C CA . GLN A 1 230 ? -3.920 -2.422 27.242 1.00 93.88 230 GLN A CA 1
ATOM 1807 C C . GLN A 1 230 ? -4.433 -1.519 26.123 1.00 93.88 230 GLN A C 1
ATOM 1809 O O . GLN A 1 230 ? -5.612 -1.552 25.777 1.00 93.88 230 GLN A O 1
ATOM 1814 N N . ARG A 1 231 ? -3.539 -0.705 25.560 1.00 94.75 231 ARG A N 1
ATOM 1815 C CA . ARG A 1 231 ? -3.860 0.237 24.485 1.00 94.75 231 ARG A CA 1
ATOM 1816 C C . ARG A 1 231 ? -3.324 -0.291 23.166 1.00 94.75 231 ARG A C 1
ATOM 1818 O O . ARG A 1 231 ? -2.184 -0.749 23.119 1.00 94.75 231 ARG A O 1
ATOM 1825 N N . ALA A 1 232 ? -4.120 -0.170 22.113 1.00 92.38 232 ALA A N 1
ATOM 1826 C CA . ALA A 1 232 ? -3.735 -0.515 20.751 1.00 92.38 232 ALA A CA 1
ATOM 1827 C C . ALA A 1 232 ? -4.145 0.608 19.791 1.00 92.38 232 ALA A C 1
ATOM 1829 O O . ALA A 1 232 ? -5.080 1.360 20.067 1.00 92.38 232 ALA A O 1
ATOM 1830 N N . LEU A 1 233 ? -3.449 0.714 18.662 1.00 93.75 233 LEU A N 1
ATOM 1831 C CA . LEU A 1 233 ? -3.843 1.570 17.549 1.00 93.75 233 LEU A CA 1
ATOM 1832 C C . LEU A 1 233 ? -4.277 0.654 16.406 1.00 93.75 233 LEU A C 1
ATOM 1834 O O . LEU A 1 233 ? -3.445 -0.045 15.834 1.00 93.75 233 LEU A O 1
ATOM 1838 N N . LEU A 1 234 ? -5.573 0.625 16.102 1.00 92.25 234 LEU A N 1
ATOM 1839 C CA . LEU A 1 234 ? -6.094 -0.100 14.949 1.00 92.25 234 LEU A CA 1
ATOM 1840 C C . LEU A 1 234 ? -6.062 0.825 13.736 1.00 92.25 234 LEU A C 1
ATOM 1842 O O . LEU A 1 234 ? -6.689 1.882 13.750 1.00 92.25 234 LEU A O 1
ATOM 1846 N N . ILE A 1 235 ? -5.366 0.410 12.684 1.00 92.56 235 ILE A N 1
ATOM 1847 C CA . ILE A 1 235 ? -5.390 1.060 11.373 1.00 92.56 235 ILE A CA 1
ATOM 1848 C C . ILE A 1 235 ? -6.089 0.092 10.420 1.00 92.56 235 ILE A C 1
ATOM 1850 O O . ILE A 1 235 ? -5.692 -1.067 10.328 1.00 92.56 235 ILE A O 1
ATOM 1854 N N . GLN A 1 236 ? -7.132 0.556 9.731 1.00 90.25 236 GLN A N 1
ATOM 1855 C CA . GLN A 1 236 ? -7.712 -0.158 8.596 1.00 90.25 236 GLN A CA 1
ATOM 1856 C C . GLN A 1 236 ? -7.496 0.696 7.350 1.00 90.25 236 GLN A C 1
ATOM 1858 O O . GLN A 1 236 ? -7.983 1.826 7.259 1.00 90.25 236 GLN A O 1
ATOM 1863 N N . SER A 1 237 ? -6.745 0.149 6.405 1.00 88.12 237 SER A N 1
ATOM 1864 C CA . SER A 1 237 ? -6.421 0.769 5.127 1.00 88.12 237 SER A CA 1
ATOM 1865 C C . SER A 1 237 ? -6.377 -0.295 4.043 1.00 88.12 237 SER A C 1
ATOM 1867 O O . SER A 1 237 ? -5.902 -1.405 4.288 1.00 88.12 237 SER A O 1
ATOM 1869 N N . GLU A 1 238 ? -6.833 0.066 2.853 1.00 79.06 238 GLU A N 1
ATOM 1870 C CA . GLU A 1 238 ? -6.481 -0.625 1.625 1.00 79.06 238 GLU A CA 1
ATOM 1871 C C . GLU A 1 238 ? -4.984 -0.376 1.385 1.00 79.06 238 GLU A C 1
ATOM 1873 O O . GLU A 1 238 ? -4.538 0.764 1.257 1.00 79.06 238 GLU A O 1
ATOM 1878 N N . MET A 1 239 ? -4.184 -1.438 1.409 1.00 66.50 239 MET A N 1
ATOM 1879 C CA . MET A 1 239 ? -2.800 -1.378 0.955 1.00 66.50 239 MET A CA 1
ATOM 1880 C C . MET A 1 239 ? -2.758 -1.906 -0.474 1.00 66.50 239 MET A C 1
ATOM 1882 O O . MET A 1 239 ? -3.333 -2.957 -0.748 1.00 66.50 239 MET A O 1
ATOM 1886 N N . ASP A 1 240 ? -2.037 -1.208 -1.351 1.00 66.19 240 ASP A N 1
ATOM 1887 C CA . ASP A 1 240 ? -1.616 -1.734 -2.652 1.00 66.19 240 ASP A CA 1
ATOM 1888 C C . ASP A 1 240 ? -0.569 -2.834 -2.400 1.00 66.19 240 ASP A C 1
ATOM 1890 O O . ASP A 1 240 ? 0.646 -2.609 -2.385 1.00 66.19 240 ASP A O 1
ATOM 1894 N N . VAL A 1 241 ? -1.071 -4.011 -2.024 1.00 60.25 241 VAL A N 1
ATOM 1895 C CA . VAL A 1 241 ? -0.275 -5.203 -1.760 1.00 60.25 241 VAL A CA 1
ATOM 1896 C C . VAL A 1 241 ? 0.063 -5.811 -3.109 1.00 60.25 241 VAL A C 1
ATOM 1898 O O . VAL A 1 241 ? -0.722 -6.560 -3.685 1.00 60.25 241 VAL A O 1
ATOM 1901 N N . VAL A 1 242 ? 1.273 -5.525 -3.590 1.00 62.66 242 VAL A N 1
ATOM 1902 C CA . VAL A 1 242 ? 1.932 -6.405 -4.558 1.00 62.66 242 VAL A CA 1
ATOM 1903 C C . VAL A 1 242 ? 1.893 -7.815 -3.963 1.00 62.66 242 VAL A C 1
ATOM 1905 O O . VAL A 1 242 ? 2.281 -7.981 -2.804 1.00 62.66 242 VAL A O 1
ATOM 1908 N N . SER A 1 243 ? 1.411 -8.808 -4.718 1.00 67.94 243 SER A N 1
ATOM 1909 C CA . SER A 1 243 ? 1.200 -10.195 -4.260 1.00 67.94 243 SER A CA 1
ATOM 1910 C C . SER A 1 243 ? 2.515 -10.971 -4.071 1.00 67.94 243 SER A C 1
ATOM 1912 O O . SER A 1 243 ? 2.696 -12.073 -4.589 1.00 67.94 243 SER A O 1
ATOM 1914 N N . ASP A 1 244 ? 3.456 -10.352 -3.361 1.00 83.56 244 ASP A N 1
ATOM 1915 C CA . ASP A 1 244 ? 4.784 -10.839 -3.033 1.00 83.56 244 ASP A CA 1
ATOM 1916 C C . ASP A 1 244 ? 4.721 -12.240 -2.418 1.00 83.56 244 ASP A C 1
ATOM 1918 O O . ASP A 1 244 ? 3.841 -12.567 -1.617 1.00 83.56 244 ASP A O 1
ATOM 1922 N N . GLY A 1 245 ? 5.719 -13.040 -2.778 1.00 88.00 245 GLY A N 1
ATOM 1923 C CA . GLY A 1 245 ? 5.872 -14.435 -2.414 1.00 88.00 245 GLY A CA 1
ATOM 1924 C C . GLY A 1 245 ? 5.183 -15.396 -3.376 1.00 88.00 245 GLY A C 1
ATOM 1925 O O . GLY A 1 245 ? 4.365 -15.036 -4.217 1.00 88.00 245 GLY A O 1
ATOM 1926 N N . SER A 1 246 ? 5.585 -16.661 -3.296 1.00 90.06 246 SER A N 1
ATOM 1927 C CA . SER A 1 246 ? 5.204 -17.686 -4.264 1.00 90.06 246 SER A CA 1
ATOM 1928 C C . SER A 1 246 ? 5.133 -19.078 -3.627 1.00 90.06 246 SER A C 1
ATOM 1930 O O . SER A 1 246 ? 6.051 -19.521 -2.931 1.00 90.06 246 SER A O 1
ATOM 1932 N N . ASP A 1 247 ? 4.043 -19.801 -3.891 1.00 90.56 247 ASP A N 1
ATOM 1933 C CA . ASP A 1 247 ? 3.772 -21.126 -3.328 1.00 90.56 247 ASP A CA 1
ATOM 1934 C C . ASP A 1 247 ? 3.213 -22.076 -4.391 1.00 90.56 247 ASP A C 1
ATOM 1936 O O . ASP A 1 247 ? 2.016 -22.096 -4.656 1.00 90.56 247 ASP A O 1
ATOM 1940 N N . GLY A 1 248 ? 4.071 -22.938 -4.939 1.00 89.19 248 GLY A N 1
ATOM 1941 C CA . GLY A 1 248 ? 3.651 -23.949 -5.915 1.00 89.19 248 GLY A CA 1
ATOM 1942 C C . GLY A 1 248 ? 2.735 -25.056 -5.369 1.00 89.19 248 GLY A C 1
ATOM 1943 O O . GLY A 1 248 ? 2.154 -25.785 -6.166 1.00 89.19 248 GLY A O 1
ATOM 1944 N N . ASP A 1 249 ? 2.595 -25.208 -4.046 1.00 89.19 249 ASP A N 1
ATOM 1945 C CA . ASP A 1 249 ? 1.694 -26.200 -3.442 1.00 89.19 249 ASP A CA 1
ATOM 1946 C C . ASP A 1 249 ? 0.238 -25.708 -3.374 1.00 89.19 249 ASP A C 1
ATOM 1948 O O . ASP A 1 249 ? -0.679 -26.530 -3.380 1.00 89.19 249 ASP A O 1
ATOM 1952 N N . ARG A 1 250 ? 0.018 -24.387 -3.277 1.00 88.62 250 ARG A N 1
ATOM 1953 C CA . ARG A 1 250 ? -1.322 -23.771 -3.165 1.00 88.62 250 ARG A CA 1
ATOM 1954 C C . ARG A 1 250 ? -1.711 -22.915 -4.363 1.00 88.62 250 ARG A C 1
ATOM 1956 O O . ARG A 1 250 ? -2.885 -22.882 -4.713 1.00 88.62 250 ARG A O 1
ATOM 1963 N N . TRP A 1 251 ? -0.743 -22.242 -4.979 1.00 87.69 251 TRP A N 1
ATOM 1964 C CA . TRP A 1 251 ? -0.944 -21.312 -6.085 1.00 87.69 251 TRP A CA 1
ATOM 1965 C C . TRP A 1 251 ? 0.085 -21.590 -7.204 1.00 87.69 251 TRP A C 1
ATOM 1967 O O . TRP A 1 251 ? 1.113 -20.919 -7.313 1.00 87.69 251 TRP A O 1
ATOM 1977 N N . PRO A 1 252 ? -0.151 -22.627 -8.030 1.00 85.19 252 PRO A N 1
ATOM 1978 C CA . PRO A 1 252 ? 0.817 -23.099 -9.025 1.00 85.19 252 PRO A CA 1
ATOM 1979 C C . PRO A 1 252 ? 0.956 -22.196 -10.261 1.00 85.19 252 PRO A C 1
ATOM 1981 O O . PRO A 1 252 ? 1.900 -22.375 -11.026 1.00 85.19 252 PRO A O 1
ATOM 1984 N N . GLU A 1 253 ? 0.043 -21.242 -10.456 1.00 85.62 253 GLU A N 1
ATOM 1985 C CA . GLU A 1 253 ? -0.002 -20.305 -11.585 1.00 85.62 253 GLU A CA 1
ATOM 1986 C C . GLU A 1 253 ? -0.225 -18.882 -11.051 1.00 85.62 253 GLU A C 1
ATOM 1988 O O . GLU A 1 253 ? -1.267 -18.611 -10.461 1.00 85.62 253 GLU A O 1
ATOM 1993 N N . LEU A 1 254 ? 0.741 -17.980 -11.239 1.00 81.00 254 LEU A N 1
ATOM 1994 C CA . LEU A 1 254 ? 0.631 -16.561 -10.870 1.00 81.00 254 LEU A CA 1
ATOM 1995 C C . LEU A 1 254 ? 0.511 -15.705 -12.134 1.00 81.00 254 LEU A C 1
ATOM 1997 O O . LEU A 1 254 ? 1.102 -16.046 -13.157 1.00 81.00 254 LEU A O 1
ATOM 2001 N N . ASP A 1 255 ? -0.220 -14.592 -12.054 1.00 80.50 255 ASP A N 1
ATOM 2002 C CA . ASP A 1 255 ? -0.414 -13.688 -13.193 1.00 80.50 255 ASP A CA 1
ATOM 2003 C C . ASP A 1 255 ? 0.901 -12.981 -13.582 1.00 80.50 255 ASP A C 1
ATOM 2005 O O . ASP A 1 255 ? 1.665 -12.496 -12.736 1.00 80.50 255 ASP A O 1
ATOM 2009 N N . ASP A 1 256 ? 1.159 -12.892 -14.886 1.00 78.75 256 ASP A N 1
ATOM 2010 C CA . ASP A 1 256 ? 2.273 -12.133 -15.452 1.00 78.75 256 ASP A CA 1
ATOM 2011 C C . ASP A 1 256 ? 2.182 -10.640 -15.086 1.00 78.75 256 ASP A C 1
ATOM 2013 O O . ASP A 1 256 ? 3.211 -10.025 -14.814 1.00 78.75 256 ASP A O 1
ATOM 2017 N N . TYR A 1 257 ? 0.977 -10.061 -14.985 1.00 73.75 257 TYR A N 1
ATOM 2018 C CA . TYR A 1 257 ? 0.770 -8.670 -14.554 1.00 73.75 257 TYR A CA 1
ATOM 2019 C C . TYR A 1 257 ? 1.434 -8.374 -13.200 1.00 73.75 257 TYR A C 1
ATOM 2021 O O . TYR A 1 257 ? 2.095 -7.349 -13.029 1.00 73.75 257 TYR A O 1
ATOM 2029 N N . ILE A 1 258 ? 1.300 -9.305 -12.255 1.00 71.50 258 ILE A N 1
ATOM 2030 C CA . ILE A 1 258 ? 1.857 -9.195 -10.906 1.00 71.50 258 ILE A CA 1
ATOM 2031 C C . ILE A 1 258 ? 3.364 -9.485 -10.948 1.00 71.50 258 ILE A C 1
ATOM 2033 O O . ILE A 1 258 ? 4.184 -8.719 -10.439 1.00 71.50 258 ILE A O 1
ATOM 2037 N N . THR A 1 259 ? 3.749 -10.586 -11.596 1.00 74.69 259 THR A N 1
ATOM 2038 C CA . THR A 1 259 ? 5.109 -11.146 -11.511 1.00 74.69 259 THR A CA 1
ATOM 2039 C C . THR A 1 259 ? 6.114 -10.499 -12.474 1.00 74.69 259 THR A C 1
ATOM 2041 O O . THR A 1 259 ? 7.308 -10.824 -12.439 1.00 74.69 259 THR A O 1
ATOM 2044 N N . MET A 1 260 ? 5.663 -9.591 -13.348 1.00 78.06 260 MET A N 1
ATOM 2045 C CA . MET A 1 260 ? 6.498 -8.712 -14.179 1.00 78.06 260 MET A CA 1
ATOM 2046 C C . MET A 1 260 ? 6.761 -7.331 -13.556 1.00 78.06 260 MET A C 1
ATOM 2048 O O . MET A 1 260 ? 7.525 -6.564 -14.136 1.00 78.06 260 MET A O 1
ATOM 2052 N N . SER A 1 261 ? 6.185 -7.008 -12.393 1.00 78.31 261 SER A N 1
ATOM 2053 C CA . SER A 1 261 ? 6.492 -5.761 -11.680 1.00 78.31 261 SER A CA 1
ATOM 2054 C C . SER A 1 261 ? 7.950 -5.730 -11.200 1.00 78.31 261 SER A C 1
ATOM 2056 O O . SER A 1 261 ? 8.418 -6.669 -10.556 1.00 78.31 261 SER A O 1
ATOM 2058 N N . ASP A 1 262 ? 8.656 -4.618 -11.440 1.00 75.31 262 ASP A N 1
ATOM 2059 C CA . ASP A 1 262 ? 10.041 -4.401 -10.981 1.00 75.31 262 ASP A CA 1
ATOM 2060 C C . ASP A 1 262 ? 10.191 -4.478 -9.447 1.00 75.31 262 ASP A C 1
ATOM 2062 O O . ASP A 1 262 ? 11.281 -4.736 -8.936 1.00 75.31 262 ASP A O 1
ATOM 2066 N N . ASN A 1 263 ? 9.098 -4.251 -8.708 1.00 77.00 263 ASN A N 1
ATOM 2067 C CA . ASN A 1 263 ? 9.076 -4.281 -7.244 1.00 77.00 263 ASN A CA 1
ATOM 2068 C C . ASN A 1 263 ? 8.700 -5.656 -6.665 1.00 77.00 263 ASN A C 1
ATOM 2070 O O . ASN A 1 263 ? 8.792 -5.830 -5.452 1.00 77.00 263 ASN A O 1
ATOM 2074 N N . TYR A 1 264 ? 8.284 -6.613 -7.503 1.00 83.06 264 TYR A N 1
ATOM 2075 C CA . TYR A 1 264 ? 7.780 -7.913 -7.062 1.00 83.06 264 TYR A CA 1
ATOM 2076 C C . TYR A 1 264 ? 8.862 -8.756 -6.372 1.00 83.06 264 TYR A C 1
ATOM 2078 O O . TYR A 1 264 ? 9.950 -8.985 -6.917 1.00 83.06 264 TYR A O 1
ATOM 2086 N N . ARG A 1 265 ? 8.551 -9.282 -5.184 1.00 84.31 265 ARG A N 1
ATOM 2087 C CA . ARG A 1 265 ? 9.442 -10.156 -4.413 1.00 84.31 265 ARG A CA 1
ATOM 2088 C C . ARG A 1 265 ? 8.993 -11.605 -4.497 1.00 84.31 265 ARG A C 1
ATOM 2090 O O . ARG A 1 265 ? 8.001 -12.007 -3.913 1.00 84.31 265 ARG A O 1
ATOM 2097 N N . TYR A 1 266 ? 9.807 -12.422 -5.153 1.00 84.81 266 TYR A N 1
ATOM 2098 C CA . TYR A 1 266 ? 9.600 -13.865 -5.326 1.00 84.81 266 TYR A CA 1
ATOM 2099 C C . TYR A 1 266 ? 9.547 -14.650 -4.003 1.00 84.81 266 TYR A C 1
ATOM 2101 O O . TYR A 1 266 ? 8.869 -15.676 -3.919 1.00 84.81 266 TYR A O 1
ATOM 2109 N N . SER A 1 267 ? 10.256 -14.170 -2.978 1.00 86.19 267 SER A N 1
ATOM 2110 C CA . SER A 1 267 ? 10.394 -14.801 -1.666 1.00 86.19 267 SER A CA 1
ATOM 2111 C C . SER A 1 267 ? 10.122 -13.816 -0.527 1.00 86.19 267 SER A C 1
ATOM 2113 O O . SER A 1 267 ? 10.544 -12.658 -0.548 1.00 86.19 267 SER A O 1
ATOM 2115 N N . THR A 1 268 ? 9.440 -14.306 0.507 1.00 85.38 268 THR A N 1
ATOM 2116 C CA . THR A 1 268 ? 9.122 -13.576 1.742 1.00 85.38 268 THR A CA 1
ATOM 2117 C C . THR A 1 268 ? 9.838 -14.197 2.941 1.00 85.38 268 THR A C 1
ATOM 2119 O O . THR A 1 268 ? 10.205 -15.370 2.915 1.00 85.38 268 THR A O 1
ATOM 2122 N N . SER A 1 269 ? 9.971 -13.456 4.045 1.00 84.25 269 SER A N 1
ATOM 2123 C CA . SER A 1 269 ? 10.567 -13.973 5.294 1.00 84.25 269 SER A CA 1
ATOM 2124 C C . SER A 1 269 ? 9.806 -15.163 5.897 1.00 84.25 269 SER A C 1
ATOM 2126 O O . SER A 1 269 ? 10.384 -15.956 6.638 1.00 84.25 269 SER A O 1
ATOM 2128 N N . TYR A 1 270 ? 8.512 -15.289 5.591 1.00 86.56 270 TYR A N 1
ATOM 2129 C CA . TYR A 1 270 ? 7.675 -16.419 5.981 1.00 86.56 270 TYR A CA 1
ATOM 2130 C C . TYR A 1 270 ? 7.711 -17.494 4.891 1.00 86.56 270 TYR A C 1
ATOM 2132 O O . TYR A 1 270 ? 7.243 -17.266 3.776 1.00 86.56 270 TYR A O 1
ATOM 2140 N N . ALA A 1 271 ? 8.287 -18.652 5.219 1.00 91.06 271 ALA A N 1
ATOM 2141 C CA . ALA A 1 271 ? 8.453 -19.779 4.308 1.00 91.06 271 ALA A CA 1
ATOM 2142 C C . ALA A 1 271 ? 8.338 -21.121 5.045 1.00 91.06 271 ALA A C 1
ATOM 2144 O O . ALA A 1 271 ? 8.718 -21.236 6.213 1.00 91.06 271 ALA A O 1
ATOM 2145 N N . TRP A 1 272 ? 7.873 -22.159 4.352 1.00 93.19 272 TRP A N 1
ATOM 2146 C CA . TRP A 1 272 ? 7.759 -23.528 4.868 1.00 93.19 272 TRP A CA 1
ATOM 2147 C C . TRP A 1 272 ? 8.283 -24.555 3.857 1.00 93.19 272 TRP A C 1
ATOM 2149 O O . TRP A 1 272 ? 8.315 -24.269 2.661 1.00 93.19 272 TRP A O 1
ATOM 2159 N N . PRO A 1 273 ? 8.701 -25.759 4.296 1.00 94.75 273 PRO A N 1
ATOM 2160 C CA . PRO A 1 273 ? 9.068 -26.839 3.383 1.00 94.75 273 PRO A CA 1
ATOM 2161 C C . PRO A 1 273 ? 7.904 -27.226 2.467 1.00 94.75 273 PRO A C 1
ATOM 2163 O O . PRO A 1 273 ? 6.756 -27.287 2.919 1.00 94.75 273 PRO A O 1
ATOM 2166 N N . LYS A 1 274 ? 8.207 -27.531 1.202 1.00 92.81 274 LYS A N 1
ATOM 2167 C CA . LYS A 1 274 ? 7.192 -27.969 0.235 1.00 92.81 274 LYS A CA 1
ATOM 2168 C C . LYS A 1 274 ? 6.574 -29.310 0.608 1.00 92.81 274 LYS A C 1
ATOM 2170 O O . LYS A 1 274 ? 7.236 -30.192 1.157 1.00 92.81 274 LYS A O 1
ATOM 2175 N N . LYS A 1 275 ? 5.298 -29.456 0.266 1.00 91.94 275 LYS A N 1
ATOM 2176 C CA . LYS A 1 275 ? 4.467 -30.643 0.490 1.00 91.94 275 LYS A CA 1
ATOM 2177 C C . LYS A 1 275 ? 4.197 -31.415 -0.800 1.00 91.94 275 LYS A C 1
ATOM 2179 O O . LYS A 1 275 ? 3.946 -32.615 -0.724 1.00 91.94 275 LYS A O 1
ATOM 2184 N N . SER A 1 276 ? 4.234 -30.758 -1.961 1.00 89.62 276 SER A N 1
ATOM 2185 C CA . SER A 1 276 ? 3.980 -31.380 -3.264 1.00 89.62 276 SER A CA 1
ATOM 2186 C C . SER A 1 276 ? 5.215 -31.380 -4.174 1.00 89.62 276 SER A C 1
ATOM 2188 O O . SER A 1 276 ? 6.221 -30.718 -3.913 1.00 89.62 276 SER A O 1
ATOM 2190 N N . ALA A 1 277 ? 5.123 -32.133 -5.273 1.00 89.88 277 ALA A N 1
ATOM 2191 C CA . ALA A 1 277 ? 6.108 -32.117 -6.354 1.00 89.88 277 ALA A CA 1
ATOM 2192 C C . ALA A 1 277 ? 5.878 -30.978 -7.370 1.00 89.88 277 ALA A C 1
ATOM 2194 O O . ALA A 1 277 ? 6.687 -30.809 -8.282 1.00 89.88 277 ALA A O 1
ATOM 2195 N N . THR A 1 278 ? 4.791 -30.210 -7.241 1.00 91.56 278 THR A N 1
ATOM 2196 C CA . THR A 1 278 ? 4.464 -29.105 -8.149 1.00 91.56 278 THR A CA 1
ATOM 2197 C C . THR A 1 278 ? 5.546 -28.029 -8.038 1.00 91.56 278 THR A C 1
ATOM 2199 O O . THR A 1 278 ? 5.848 -27.600 -6.921 1.00 91.56 278 THR A O 1
ATOM 2202 N N . PRO A 1 279 ? 6.193 -27.588 -9.133 1.00 91.44 279 PRO A N 1
ATOM 2203 C CA . PRO A 1 279 ? 7.236 -26.565 -9.064 1.00 91.44 279 PRO A CA 1
ATOM 2204 C C . PRO A 1 279 ? 6.670 -25.233 -8.555 1.00 91.44 279 PRO A C 1
ATOM 2206 O O . PRO A 1 279 ? 5.473 -24.982 -8.618 1.00 91.44 279 PRO A O 1
ATOM 2209 N N . ASN A 1 280 ? 7.533 -24.371 -8.015 1.00 91.94 280 ASN A N 1
ATOM 2210 C CA . ASN A 1 280 ? 7.130 -22.992 -7.736 1.00 91.94 280 ASN A CA 1
ATOM 2211 C C . ASN A 1 280 ? 6.876 -22.276 -9.088 1.00 91.94 280 ASN A C 1
ATOM 2213 O O . ASN A 1 280 ? 7.721 -22.435 -9.976 1.00 91.94 280 ASN A O 1
ATOM 2217 N N . PRO A 1 281 ? 5.774 -21.512 -9.260 1.00 90.12 281 PRO A N 1
ATOM 2218 C CA . PRO A 1 281 ? 5.406 -20.868 -10.532 1.00 90.12 281 PRO A CA 1
ATOM 2219 C C . PRO A 1 281 ? 6.550 -20.076 -11.176 1.00 90.12 281 PRO A C 1
ATOM 2221 O O . PRO A 1 281 ? 6.718 -20.070 -12.393 1.00 90.12 281 PRO A O 1
ATOM 2224 N N . LEU A 1 282 ? 7.389 -19.442 -10.356 1.00 90.06 282 LEU A N 1
ATOM 2225 C CA . LEU A 1 282 ? 8.428 -18.521 -10.811 1.00 90.06 282 LEU A CA 1
ATOM 2226 C C . LEU A 1 282 ? 9.801 -19.192 -10.951 1.00 90.06 282 LEU A C 1
ATOM 2228 O O . LEU A 1 282 ? 10.749 -18.573 -11.437 1.00 90.06 282 LEU A O 1
ATOM 2232 N N . LEU A 1 283 ? 9.913 -20.477 -10.593 1.00 92.31 283 LEU A N 1
ATOM 2233 C CA . LEU A 1 283 ? 11.170 -21.225 -10.618 1.00 92.31 283 LEU A CA 1
ATOM 2234 C C . LEU A 1 283 ? 11.809 -21.234 -12.012 1.00 92.31 283 LEU A C 1
ATOM 2236 O O . LEU A 1 283 ? 12.991 -20.929 -12.141 1.00 92.31 283 LEU A O 1
ATOM 2240 N N . ALA A 1 284 ? 11.026 -21.514 -13.058 1.00 92.31 284 ALA A N 1
ATOM 2241 C CA . ALA A 1 284 ? 11.530 -21.580 -14.431 1.00 92.31 284 ALA A CA 1
ATOM 2242 C C . ALA A 1 284 ? 12.108 -20.232 -14.912 1.00 92.31 284 ALA A C 1
ATOM 2244 O O . ALA A 1 284 ? 13.152 -20.200 -15.568 1.00 92.31 284 ALA A O 1
ATOM 2245 N N . LYS A 1 285 ? 11.471 -19.113 -14.533 1.00 89.94 285 LYS A N 1
ATOM 2246 C CA . LYS A 1 285 ? 11.929 -17.744 -14.830 1.00 89.94 285 LYS A CA 1
ATOM 2247 C C . LYS A 1 285 ? 13.275 -17.459 -14.152 1.00 89.94 285 LYS A C 1
ATOM 2249 O O . LYS A 1 285 ? 14.209 -17.003 -14.813 1.00 89.94 285 LYS A O 1
ATOM 2254 N N . ARG A 1 286 ? 13.411 -17.796 -12.863 1.00 92.06 286 ARG A N 1
ATOM 2255 C CA . ARG A 1 286 ? 14.645 -17.569 -12.084 1.00 92.06 286 ARG A CA 1
ATOM 2256 C C . ARG A 1 286 ? 15.785 -18.512 -12.486 1.00 92.06 286 ARG A C 1
ATOM 2258 O O . ARG A 1 286 ? 16.932 -18.077 -12.554 1.00 92.06 286 ARG A O 1
ATOM 2265 N N . GLU A 1 287 ? 15.496 -19.760 -12.859 1.00 95.56 287 GLU A N 1
ATOM 2266 C CA . GLU A 1 287 ? 16.487 -20.676 -13.447 1.00 95.56 287 GLU A CA 1
ATOM 2267 C C . GLU A 1 287 ? 17.007 -20.183 -14.807 1.00 95.56 287 GLU A C 1
ATOM 2269 O O . GLU A 1 287 ? 18.211 -20.262 -15.075 1.00 95.56 287 GLU A O 1
ATOM 2274 N N . ALA A 1 288 ? 16.130 -19.635 -15.656 1.00 95.31 288 ALA A N 1
ATOM 2275 C CA . ALA A 1 288 ? 16.529 -19.040 -16.928 1.00 95.31 288 ALA A CA 1
ATOM 2276 C C . ALA A 1 288 ? 17.407 -17.791 -16.724 1.00 95.31 288 ALA A C 1
ATOM 2278 O O . ALA A 1 288 ? 18.432 -17.649 -17.395 1.00 95.31 288 ALA A O 1
ATOM 2279 N N . GLU A 1 289 ? 17.060 -16.927 -15.763 1.00 93.81 289 GLU A N 1
ATOM 2280 C CA . GLU A 1 289 ? 17.865 -15.756 -15.395 1.00 93.81 289 GLU A CA 1
ATOM 2281 C C . GLU A 1 289 ? 19.247 -16.162 -14.854 1.00 93.81 289 GLU A C 1
ATOM 2283 O O . GLU A 1 289 ? 20.267 -15.654 -15.326 1.00 93.81 289 GLU A O 1
ATOM 2288 N N . LEU A 1 290 ? 19.306 -17.123 -13.924 1.00 96.44 290 LEU A N 1
ATOM 2289 C CA . LEU A 1 290 ? 20.558 -17.655 -13.379 1.00 96.44 290 LEU A CA 1
ATOM 2290 C C . LEU A 1 290 ? 21.466 -18.183 -14.498 1.00 96.44 290 LEU A C 1
ATOM 2292 O O . LEU A 1 290 ? 22.641 -17.814 -14.573 1.00 96.44 290 LEU A O 1
ATOM 2296 N N . LYS A 1 291 ? 20.911 -18.980 -15.420 1.00 97.31 291 LYS A N 1
ATOM 2297 C CA . LYS A 1 291 ? 21.635 -19.502 -16.586 1.00 97.31 291 LYS A CA 1
ATOM 2298 C C . LYS A 1 291 ? 22.128 -18.384 -17.511 1.00 97.31 291 LYS A C 1
ATOM 2300 O O . LYS A 1 291 ? 23.255 -18.456 -18.000 1.00 97.31 291 LYS A O 1
ATOM 2305 N N . ALA A 1 292 ? 21.326 -17.341 -17.735 1.00 97.00 292 ALA A N 1
ATOM 2306 C CA . ALA A 1 292 ? 21.721 -16.188 -18.543 1.00 97.00 292 ALA A CA 1
ATOM 2307 C C . ALA A 1 292 ? 22.880 -15.403 -17.899 1.00 97.00 292 ALA A C 1
ATOM 2309 O O . ALA A 1 292 ? 23.848 -15.072 -18.588 1.00 97.00 292 ALA A O 1
ATOM 2310 N N . LYS A 1 293 ? 22.845 -15.167 -16.578 1.00 96.56 293 LYS A N 1
ATOM 2311 C CA . LYS A 1 293 ? 23.945 -14.495 -15.861 1.00 96.56 293 LYS A CA 1
ATOM 2312 C C . LYS A 1 293 ? 25.212 -15.345 -15.823 1.00 96.56 293 LYS A C 1
ATOM 2314 O O . LYS A 1 293 ? 26.289 -14.810 -16.066 1.00 96.56 293 LYS A O 1
ATOM 2319 N N . GLN A 1 294 ? 25.105 -16.659 -15.618 1.00 96.75 294 GLN A N 1
ATOM 2320 C CA . GLN A 1 294 ? 26.241 -17.589 -15.711 1.00 96.75 294 GLN A CA 1
ATOM 2321 C C . GLN A 1 294 ? 26.871 -17.599 -17.114 1.00 96.75 294 GLN A C 1
ATOM 2323 O O . GLN A 1 294 ? 28.096 -17.544 -17.245 1.00 96.75 294 GLN A O 1
ATOM 2328 N N . ALA A 1 295 ? 26.050 -17.605 -18.170 1.00 96.81 295 ALA A N 1
ATOM 2329 C CA . ALA A 1 295 ? 26.529 -17.498 -19.546 1.00 96.81 295 ALA A CA 1
ATOM 2330 C C . ALA A 1 295 ? 27.234 -16.156 -19.801 1.00 96.81 295 ALA A C 1
ATOM 2332 O O . ALA A 1 295 ? 28.323 -16.148 -20.373 1.00 96.81 295 ALA A O 1
ATOM 2333 N N . ARG A 1 296 ? 26.676 -15.032 -19.320 1.00 94.94 296 ARG A N 1
ATOM 2334 C CA . ARG A 1 296 ? 27.326 -13.714 -19.409 1.00 94.94 296 ARG A CA 1
ATOM 2335 C C . ARG A 1 296 ? 28.655 -13.694 -18.658 1.00 94.94 296 ARG A C 1
ATOM 2337 O O . ARG A 1 296 ? 29.649 -13.285 -19.239 1.00 94.94 296 ARG A O 1
ATOM 2344 N N . PHE A 1 297 ? 28.698 -14.190 -17.424 1.00 94.75 297 PHE A N 1
ATOM 2345 C CA . PHE A 1 297 ? 29.908 -14.257 -16.597 1.00 94.75 297 PHE A CA 1
ATOM 2346 C C . PHE A 1 297 ? 31.019 -15.140 -17.199 1.00 94.75 297 PHE A C 1
ATOM 2348 O O . PHE A 1 297 ? 32.192 -14.960 -16.889 1.00 94.75 297 PHE A O 1
ATOM 2355 N N . SER A 1 298 ? 30.665 -16.057 -18.104 1.00 93.88 298 SER A N 1
ATOM 2356 C CA . SER A 1 298 ? 31.622 -16.884 -18.849 1.00 93.88 298 SER A CA 1
ATOM 2357 C C . SER A 1 298 ? 32.257 -16.162 -20.054 1.00 93.88 298 SER A C 1
ATOM 2359 O O . SER A 1 298 ? 33.159 -16.711 -20.687 1.00 93.88 298 SER A O 1
ATOM 2361 N N . VAL A 1 299 ? 31.803 -14.950 -20.403 1.00 94.56 299 VAL A N 1
ATOM 2362 C CA . VAL A 1 299 ? 32.355 -14.157 -21.513 1.00 94.56 299 VAL A CA 1
ATOM 2363 C C . VAL A 1 299 ? 33.675 -13.496 -21.082 1.00 94.56 299 VAL A C 1
ATOM 2365 O O . VAL A 1 299 ? 33.702 -12.778 -20.083 1.00 94.56 299 VAL A O 1
ATOM 2368 N N . PRO A 1 300 ? 34.785 -13.671 -21.822 1.00 91.69 300 PRO A N 1
ATOM 2369 C CA . PRO A 1 300 ? 36.037 -12.987 -21.514 1.00 91.69 300 PRO A CA 1
ATOM 2370 C C . PRO A 1 300 ? 35.960 -11.489 -21.854 1.00 91.69 300 PRO A C 1
ATOM 2372 O O . PRO A 1 300 ? 35.340 -11.091 -22.837 1.00 91.69 300 PRO A O 1
ATOM 2375 N N . GLY A 1 301 ? 36.660 -10.656 -21.076 1.00 91.81 301 GLY A N 1
ATOM 2376 C CA . GLY A 1 301 ? 36.817 -9.221 -21.361 1.00 91.81 301 GLY A CA 1
ATOM 2377 C C . GLY A 1 301 ? 35.765 -8.287 -20.749 1.00 91.81 301 GLY A C 1
ATOM 2378 O O . GLY A 1 301 ? 35.750 -7.109 -21.098 1.00 91.81 301 GLY A O 1
ATOM 2379 N N . LEU A 1 302 ? 34.914 -8.771 -19.836 1.00 93.00 302 LEU A N 1
ATOM 2380 C CA . LEU A 1 302 ? 34.000 -7.916 -19.061 1.00 93.00 302 LEU A CA 1
ATOM 2381 C C . LEU A 1 302 ? 34.753 -6.966 -18.113 1.00 93.00 302 LEU A C 1
ATOM 2383 O O . LEU A 1 302 ? 35.887 -7.237 -17.707 1.00 93.00 302 LEU A O 1
ATOM 2387 N N . SER A 1 303 ? 34.099 -5.874 -17.704 1.00 95.19 303 SER A N 1
ATOM 2388 C CA . SER A 1 303 ? 34.674 -4.925 -16.741 1.00 95.19 303 SER A CA 1
ATOM 2389 C C . SER A 1 303 ? 34.808 -5.536 -15.334 1.00 95.19 303 SER A C 1
ATOM 2391 O O . SER A 1 303 ? 34.202 -6.559 -15.010 1.00 95.19 303 SER A O 1
ATOM 2393 N N . ILE A 1 304 ? 35.617 -4.918 -14.467 1.00 94.06 304 ILE A N 1
ATOM 2394 C CA . ILE A 1 304 ? 35.789 -5.371 -13.071 1.00 94.06 304 ILE A CA 1
ATOM 2395 C C . ILE A 1 304 ? 34.489 -5.195 -12.267 1.00 94.06 304 ILE A C 1
ATOM 2397 O O . ILE A 1 304 ? 34.200 -5.995 -11.380 1.00 94.06 304 ILE A O 1
ATOM 2401 N N . GLU A 1 305 ? 33.710 -4.158 -12.572 1.00 94.94 305 GLU A N 1
ATOM 2402 C CA . GLU A 1 305 ? 32.401 -3.893 -11.962 1.00 94.94 305 GLU A CA 1
ATOM 2403 C C . GLU A 1 305 ? 31.375 -4.929 -12.419 1.00 94.94 305 GLU A C 1
ATOM 2405 O O . GLU A 1 305 ? 30.832 -5.649 -11.589 1.00 94.94 305 GLU A O 1
ATOM 2410 N N . GLU A 1 306 ? 31.238 -5.141 -13.729 1.00 94.94 306 GLU A N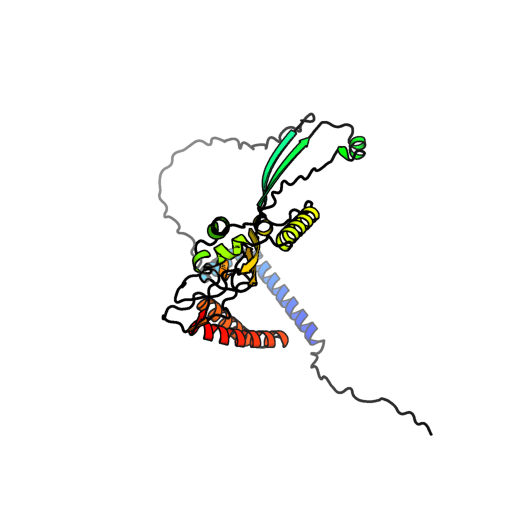 1
ATOM 2411 C CA . GLU A 1 306 ? 30.301 -6.122 -14.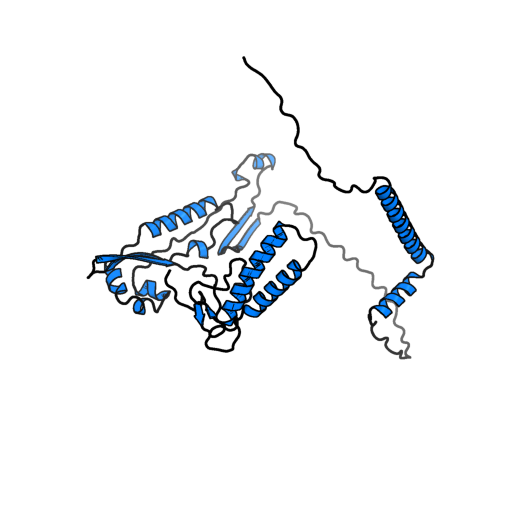285 1.00 94.94 306 GLU A CA 1
ATOM 2412 C C . GLU A 1 306 ? 30.595 -7.549 -13.785 1.00 94.94 306 GLU A C 1
ATOM 2414 O O . GLU A 1 306 ? 29.686 -8.280 -13.399 1.00 94.94 306 GLU A O 1
ATOM 2419 N N . ASN A 1 307 ? 31.873 -7.939 -13.696 1.00 94.94 307 ASN A N 1
ATOM 2420 C CA . ASN A 1 307 ? 32.275 -9.220 -13.105 1.00 94.94 307 ASN A CA 1
ATOM 2421 C C . ASN A 1 307 ? 31.902 -9.358 -11.620 1.00 94.94 307 ASN A C 1
ATOM 2423 O O . ASN A 1 307 ? 31.665 -10.473 -11.156 1.00 94.94 307 ASN A O 1
ATOM 2427 N N . ARG A 1 308 ? 31.903 -8.259 -10.859 1.00 95.25 308 ARG A N 1
ATOM 2428 C CA . ARG A 1 308 ? 31.539 -8.244 -9.436 1.00 95.25 308 ARG A CA 1
ATOM 2429 C C . ARG A 1 308 ? 30.033 -8.412 -9.284 1.00 95.25 308 ARG A C 1
ATOM 2431 O O . ARG A 1 308 ? 29.594 -9.302 -8.562 1.00 95.25 308 ARG A O 1
ATOM 2438 N N . ASP A 1 309 ? 29.268 -7.623 -10.029 1.00 95.69 309 ASP A N 1
ATOM 2439 C CA . ASP A 1 309 ? 27.808 -7.601 -9.962 1.00 95.69 309 ASP A CA 1
ATOM 2440 C C . ASP A 1 309 ? 27.205 -8.921 -10.464 1.00 95.69 309 ASP A C 1
ATOM 2442 O O . ASP A 1 309 ? 26.249 -9.436 -9.878 1.00 95.69 309 ASP A O 1
ATOM 2446 N N . LEU A 1 310 ? 27.814 -9.531 -11.490 1.00 96.75 310 LEU A N 1
ATOM 2447 C CA . LEU A 1 310 ? 27.457 -10.872 -11.956 1.00 96.75 310 LEU A CA 1
ATOM 2448 C C . LEU A 1 310 ? 27.730 -11.947 -10.900 1.00 96.75 310 LEU A C 1
ATOM 2450 O O . LEU A 1 310 ? 26.867 -12.797 -10.704 1.00 96.75 310 LEU A O 1
ATOM 2454 N N . ARG A 1 311 ? 28.872 -11.916 -10.194 1.00 96.31 311 ARG A N 1
ATOM 2455 C CA . ARG A 1 311 ? 29.156 -12.879 -9.109 1.00 96.31 311 ARG A CA 1
ATOM 2456 C C . ARG A 1 311 ? 28.110 -12.792 -8.005 1.00 96.31 311 ARG A C 1
ATOM 2458 O O . ARG A 1 311 ? 27.490 -13.807 -7.704 1.00 96.31 311 ARG A O 1
ATOM 2465 N N . THR A 1 312 ? 27.864 -11.590 -7.481 1.00 96.56 312 THR A N 1
ATOM 2466 C CA . THR A 1 312 ? 26.858 -11.354 -6.433 1.00 96.56 312 THR A CA 1
ATOM 2467 C C . THR A 1 312 ? 25.464 -11.792 -6.893 1.00 96.56 312 THR A C 1
ATOM 2469 O O . THR A 1 312 ? 24.765 -12.496 -6.169 1.00 96.56 312 THR A O 1
ATOM 2472 N N . SER A 1 313 ? 25.079 -11.453 -8.130 1.00 94.69 313 SER A N 1
ATOM 2473 C CA . SER A 1 313 ? 23.787 -11.860 -8.701 1.00 94.69 313 SER A CA 1
ATOM 2474 C C . SER A 1 313 ? 23.653 -13.378 -8.849 1.00 94.69 313 SER A C 1
ATOM 2476 O O . SER A 1 313 ? 22.584 -13.923 -8.591 1.00 94.69 313 SER A O 1
ATOM 2478 N N . ILE A 1 314 ? 24.708 -14.066 -9.298 1.00 97.38 314 ILE A N 1
ATOM 2479 C CA . ILE A 1 314 ? 24.712 -15.525 -9.477 1.00 97.38 314 ILE A CA 1
ATOM 2480 C C . ILE A 1 314 ? 24.641 -16.225 -8.121 1.00 97.38 314 ILE A C 1
ATOM 2482 O O . ILE A 1 314 ? 23.893 -17.190 -7.990 1.00 97.38 314 ILE A O 1
ATOM 2486 N N . GLU A 1 315 ? 25.378 -15.748 -7.118 1.00 96.88 315 GLU A N 1
ATOM 2487 C CA . GLU A 1 315 ? 25.339 -16.279 -5.752 1.00 96.88 315 GLU A CA 1
ATOM 2488 C C . GLU A 1 315 ? 23.930 -16.154 -5.154 1.00 96.88 315 GLU A C 1
ATOM 2490 O O . GLU A 1 315 ? 23.340 -17.161 -4.760 1.00 96.88 315 GLU A O 1
ATOM 2495 N N . GLN A 1 316 ? 23.342 -14.953 -5.202 1.00 93.44 316 GLN A N 1
ATOM 2496 C CA . GLN A 1 316 ? 21.987 -14.697 -4.710 1.00 93.44 316 GLN A CA 1
ATOM 2497 C C . GLN A 1 316 ? 20.932 -15.552 -5.432 1.00 93.44 316 GLN A C 1
ATOM 2499 O O . GLN A 1 316 ? 20.147 -16.232 -4.775 1.00 93.44 316 GLN A O 1
ATOM 2504 N N . LEU A 1 317 ? 20.940 -15.582 -6.772 1.00 94.44 317 LEU A N 1
ATOM 2505 C CA . LEU A 1 317 ? 19.996 -16.396 -7.550 1.00 94.44 317 LEU A CA 1
ATOM 2506 C C . LEU A 1 317 ? 20.186 -17.901 -7.327 1.00 94.44 317 LEU A C 1
ATOM 2508 O O . LEU A 1 317 ? 19.214 -18.646 -7.384 1.00 94.44 317 LEU A O 1
ATOM 2512 N N . THR A 1 318 ? 21.411 -18.370 -7.068 1.00 96.69 318 THR A N 1
ATOM 2513 C CA . THR A 1 318 ? 21.664 -19.790 -6.765 1.00 96.69 318 THR A CA 1
ATOM 2514 C C . THR A 1 318 ? 21.025 -20.188 -5.435 1.00 96.69 318 THR A C 1
ATOM 2516 O O . THR A 1 318 ? 20.422 -21.259 -5.349 1.00 96.69 318 THR A O 1
ATOM 2519 N N . ILE A 1 319 ? 21.112 -19.321 -4.420 1.00 93.62 319 ILE A N 1
ATOM 2520 C CA . ILE A 1 319 ? 20.435 -19.516 -3.131 1.00 93.62 319 ILE A CA 1
ATOM 2521 C C . ILE A 1 319 ? 18.917 -19.496 -3.336 1.00 93.62 319 ILE A C 1
ATOM 2523 O O . ILE A 1 319 ? 18.245 -20.450 -2.958 1.00 93.62 319 ILE A O 1
ATOM 2527 N N . GLU A 1 320 ? 18.387 -18.469 -4.002 1.00 91.94 320 GLU A N 1
ATOM 2528 C CA . GLU A 1 320 ? 16.947 -18.283 -4.210 1.00 91.94 320 GLU A CA 1
ATOM 2529 C C . GLU A 1 320 ? 16.307 -19.439 -4.998 1.00 91.94 320 GLU A C 1
ATOM 2531 O O . GLU A 1 320 ? 15.310 -20.008 -4.560 1.00 91.94 320 GLU A O 1
ATOM 2536 N N . VAL A 1 321 ? 16.921 -19.875 -6.106 1.00 94.62 321 VAL A N 1
ATOM 2537 C CA . VAL A 1 321 ? 16.489 -21.062 -6.871 1.00 94.62 321 VAL A CA 1
ATOM 2538 C C . VAL A 1 321 ? 16.544 -22.332 -6.012 1.00 94.62 321 VAL A C 1
ATOM 2540 O O . VAL A 1 321 ? 15.695 -23.213 -6.158 1.00 94.62 321 VAL A O 1
ATOM 2543 N N . GLY A 1 322 ? 17.525 -22.445 -5.112 1.00 94.44 322 GLY A N 1
ATOM 2544 C CA . GLY A 1 322 ? 17.605 -23.530 -4.134 1.00 94.44 322 GLY A CA 1
ATOM 2545 C C . GLY A 1 322 ? 16.447 -23.502 -3.133 1.00 94.44 322 GLY A C 1
ATOM 2546 O O . GLY A 1 322 ? 15.821 -24.534 -2.886 1.00 94.44 322 GLY A O 1
ATOM 2547 N N . GLU A 1 323 ? 16.109 -22.324 -2.607 1.00 93.19 323 GLU A N 1
ATOM 2548 C CA . GLU A 1 323 ? 14.978 -22.159 -1.696 1.00 93.19 323 GLU A CA 1
ATOM 2549 C C . GLU A 1 323 ? 13.637 -22.413 -2.392 1.00 93.19 323 GLU A C 1
ATOM 2551 O O . GLU A 1 323 ? 12.859 -23.207 -1.883 1.00 93.19 323 GLU A O 1
ATOM 2556 N N . MET A 1 324 ? 13.387 -21.866 -3.586 1.00 92.31 324 MET A N 1
ATOM 2557 C CA . MET A 1 324 ? 12.145 -22.083 -4.356 1.00 92.31 324 MET A CA 1
ATOM 2558 C C . MET A 1 324 ? 11.901 -23.553 -4.751 1.00 92.31 324 MET A C 1
ATOM 2560 O O . MET A 1 324 ? 10.768 -23.947 -5.049 1.00 92.31 324 MET A O 1
ATOM 2564 N N . LYS A 1 325 ? 12.953 -24.384 -4.763 1.00 93.62 325 LYS A N 1
ATOM 2565 C CA . LYS A 1 325 ? 12.854 -25.844 -4.942 1.00 93.62 325 LYS A CA 1
ATOM 2566 C C . LYS A 1 325 ? 12.477 -26.580 -3.660 1.00 93.62 325 LYS A C 1
ATOM 2568 O O . LYS A 1 325 ? 11.803 -27.603 -3.738 1.00 93.62 325 LYS A O 1
ATOM 2573 N N . ALA A 1 326 ? 12.917 -26.090 -2.503 1.00 93.44 326 ALA A N 1
ATOM 2574 C CA . ALA A 1 326 ? 12.751 -26.752 -1.208 1.00 93.44 326 ALA A CA 1
ATOM 2575 C C . ALA A 1 326 ? 11.601 -26.182 -0.358 1.00 93.44 326 ALA A C 1
ATOM 2577 O O . ALA A 1 326 ? 11.117 -26.854 0.557 1.00 93.44 326 ALA A O 1
ATOM 2578 N N . ARG A 1 327 ? 11.177 -24.946 -0.636 1.00 93.75 327 ARG A N 1
ATOM 2579 C CA . ARG A 1 327 ? 10.230 -24.160 0.155 1.00 93.75 327 ARG A CA 1
ATOM 2580 C C . ARG A 1 327 ? 9.137 -23.523 -0.698 1.00 93.75 327 ARG A C 1
ATOM 2582 O O . ARG A 1 327 ? 9.307 -23.274 -1.891 1.00 93.75 327 ARG A O 1
ATOM 2589 N N . SER A 1 328 ? 8.040 -23.235 -0.019 1.00 92.81 328 SER A N 1
ATOM 2590 C CA . SER A 1 328 ? 6.982 -22.332 -0.447 1.00 92.81 328 SER A CA 1
ATOM 2591 C C . SER A 1 328 ? 6.963 -21.117 0.475 1.00 92.81 328 SER A C 1
ATOM 2593 O O . SER A 1 328 ? 7.326 -21.225 1.650 1.00 92.81 328 SER A O 1
ATOM 2595 N N . PHE A 1 329 ? 6.563 -19.972 -0.065 1.00 91.44 329 PHE A N 1
ATOM 2596 C CA . PHE A 1 329 ? 6.562 -18.682 0.617 1.00 91.44 329 PHE A CA 1
ATOM 2597 C C . PHE A 1 329 ? 5.130 -18.186 0.841 1.00 91.44 329 PHE A C 1
ATOM 2599 O O . PHE A 1 329 ? 4.214 -18.571 0.115 1.00 91.44 329 PHE A O 1
ATOM 2606 N N . LEU A 1 330 ? 4.951 -17.326 1.842 1.00 89.56 330 LEU A N 1
ATOM 2607 C CA . LEU A 1 330 ? 3.702 -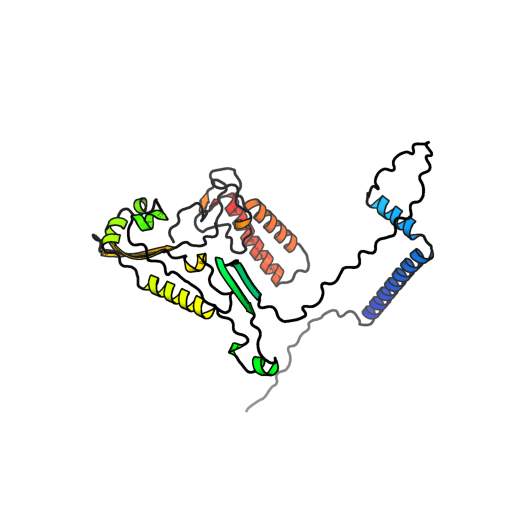16.602 2.073 1.00 89.56 330 LEU A CA 1
ATOM 2608 C C . LEU A 1 330 ? 3.361 -15.754 0.846 1.00 89.56 330 LEU A C 1
ATOM 2610 O O . LEU A 1 330 ? 4.207 -14.981 0.419 1.00 89.56 330 LEU A O 1
ATOM 2614 N N . ILE A 1 331 ? 2.151 -15.894 0.301 1.00 86.94 331 ILE A N 1
ATOM 2615 C CA . ILE A 1 331 ? 1.657 -15.071 -0.811 1.00 86.94 331 ILE A CA 1
ATOM 2616 C C . ILE A 1 331 ? 0.793 -13.971 -0.212 1.00 86.94 331 ILE A C 1
ATOM 2618 O O . ILE A 1 331 ? -0.276 -14.260 0.324 1.00 86.94 331 ILE A O 1
ATOM 2622 N N . ALA A 1 332 ? 1.225 -12.718 -0.327 1.00 78.88 332 ALA A N 1
ATOM 2623 C CA . ALA A 1 332 ? 0.590 -11.590 0.355 1.00 78.88 332 ALA A CA 1
ATOM 2624 C C . ALA A 1 332 ? -0.893 -11.361 -0.033 1.00 78.88 332 ALA A C 1
ATOM 2626 O O . ALA A 1 332 ? -1.649 -10.792 0.746 1.00 78.88 332 ALA A O 1
ATOM 2627 N N . GLU A 1 333 ? -1.326 -11.845 -1.201 1.00 77.06 333 GLU A N 1
ATOM 2628 C CA . GLU A 1 333 ? -2.727 -11.808 -1.654 1.00 77.06 333 GLU A CA 1
ATOM 2629 C C . GLU A 1 333 ? -3.596 -12.954 -1.092 1.00 77.06 333 GLU A C 1
ATOM 2631 O O . GLU A 1 333 ? -4.786 -12.763 -0.852 1.00 77.06 333 GLU A O 1
ATOM 2636 N N . ALA A 1 334 ? -3.028 -14.146 -0.859 1.00 76.75 334 ALA A N 1
ATOM 2637 C CA . ALA A 1 334 ? -3.777 -15.308 -0.356 1.00 76.75 334 ALA A CA 1
ATOM 2638 C C . ALA A 1 334 ? -3.725 -15.467 1.169 1.00 76.75 334 ALA A C 1
ATOM 2640 O O . ALA A 1 334 ? -4.604 -16.103 1.755 1.00 76.75 334 ALA A O 1
ATOM 2641 N N . ASP A 1 335 ? -2.666 -14.971 1.805 1.00 74.25 335 ASP A N 1
ATOM 2642 C CA . ASP A 1 335 ? -2.366 -15.236 3.204 1.00 74.25 335 ASP A CA 1
ATOM 2643 C C . ASP A 1 335 ? -2.682 -14.031 4.094 1.00 74.25 335 ASP A C 1
ATOM 2645 O O . ASP A 1 335 ? -2.148 -12.947 3.866 1.00 74.25 335 ASP A O 1
ATOM 2649 N N . PRO A 1 336 ? -3.461 -14.198 5.178 1.00 66.94 336 PRO A N 1
ATOM 2650 C CA . PRO A 1 336 ? -3.561 -13.168 6.197 1.00 66.94 336 PRO A CA 1
ATOM 2651 C C . PRO A 1 336 ? -2.230 -13.073 6.954 1.00 66.94 336 PRO A C 1
ATOM 2653 O O . PRO A 1 336 ? -1.833 -14.006 7.658 1.00 66.94 336 PRO A O 1
ATOM 2656 N N . PHE A 1 337 ? -1.556 -11.930 6.851 1.00 61.91 337 PHE A N 1
ATOM 2657 C CA . PHE A 1 337 ? -0.372 -11.606 7.644 1.00 61.91 337 PHE A CA 1
ATOM 2658 C C . PHE A 1 337 ? -0.636 -10.419 8.574 1.00 61.91 337 PHE A C 1
ATOM 2660 O O . PHE A 1 337 ? -1.438 -9.534 8.286 1.00 61.91 337 PHE A O 1
ATOM 2667 N N . VAL A 1 338 ? 0.050 -10.417 9.717 1.00 53.78 338 VAL A N 1
ATOM 2668 C CA . VAL A 1 338 ? 0.081 -9.295 10.662 1.00 53.78 338 VAL A CA 1
ATOM 2669 C C . VAL A 1 338 ? 1.471 -8.673 10.565 1.00 53.78 338 VAL A C 1
ATOM 2671 O O . VAL A 1 338 ? 2.464 -9.396 10.683 1.00 53.78 338 VAL A O 1
ATOM 2674 N N . VAL A 1 339 ? 1.524 -7.363 10.312 1.00 52.72 339 VAL A N 1
ATOM 2675 C CA . VAL A 1 339 ? 2.755 -6.550 10.250 1.00 52.72 339 VAL A CA 1
ATOM 2676 C C . VAL A 1 339 ? 3.006 -5.883 11.597 1.00 52.72 339 VAL A C 1
ATOM 2678 O O . VAL A 1 339 ? 2.027 -5.338 12.155 1.00 52.72 339 VAL A O 1
#

Foldseek 3Di:
DDDDDDDDDDDDDDDDDDDDPVVVVVVVVVVVVVVVVVVVVVVVCVVVVCVVVVVVVVCVVVVPDDDDDDDDDDDDDDDDDDDPPPPPPPDPPPDDDDPDDDFDWDWDWDQDPLRDTDTDIDTDDDDDDPVVLVVDPVNDDDDQDDDDDDADADQAPVSLCVVPVCVCVVPVCVRVQSVPKDFDVVSVVLLVVLVVQQVVCSVPPVRRHGPLRNQFWRTWIWTARPPPRDIDIDTDGNDPDLQAFWFQQPPLADDCVSVVDPPHHHADPAKDFDDDPGATNCLVVLVVVLVVLVVVLPDPDDDPVSVVVSVVSNVVSVVVSVCSNTIGHRGRVPDDDDD

Radius of gyration: 38.23 Å; chains: 1; bounding box: 93×77×109 Å